Protein AF-A0A7W1UAT9-F1 (afdb_monomer)

Mean predicted aligned error: 9.33 Å

Sequence (252 aa):
MSIFAMCSTHIIRILLISLLTTFSGGGWVIPDVFGQEIEEADPPEIANGERLFLETRFAQLFKIFLDDGGDVNDPLPQGDPALDKVTNWQLPPDQFADGPFAGQSMNCRSCHFVDELLDIPKYGMNTYSDFARRSPIPAREDGKHTSVRNAPPLVNSALPRQMFFLHTDAEFPTMVDLVTGTLTGRNYGWLPNEQTSAISHIAKIIREDSGAGDLAQEFGGLSYRVLFTGTDPSIPQEFLIPENFRVEVSQA

Foldseek 3Di:
DDDDDDDDDPPDDDDDDDDDDDDDDDDDCPPPPPPPPPPPQDAQCVVVVVLQQPDQCLFVVVVVVVVVPDALQDQQPAEFPLQQFADAQVDDPVPTDGGPQGRTHDGQCSAFPAASCCPPPPDHGDLGWGRHQFRAAGDEPVRDGTHPGTDDRPVCLQPDDPQRADDPVSPDRDPVRVVLCCSQHGRRHHDPPCSVVSVVSVLCSQLRFQLCDPSSVVQVSDRSQCQQQLPDPSHPSSNRDDPVRHDPSVVD

Solvent-accessible surface area (backbone atoms only — not comparable to full-atom values): 15159 Å² total; per-residue (Å²): 138,89,79,88,80,88,83,79,83,85,76,82,80,83,81,84,78,88,76,90,75,94,76,90,80,81,93,70,87,72,80,84,75,79,67,77,75,73,79,73,74,62,56,19,63,54,50,53,45,51,54,59,37,62,40,25,70,55,10,43,68,41,49,52,45,42,74,77,70,49,57,82,72,54,80,68,93,69,35,38,76,53,31,45,43,43,58,39,69,91,52,61,82,93,70,45,47,76,25,93,53,44,54,34,45,51,32,58,50,79,43,30,36,38,60,89,41,45,89,41,88,95,60,34,72,39,56,27,23,48,56,26,68,38,32,64,19,39,81,46,95,85,74,53,54,51,51,96,45,43,47,69,55,51,69,77,62,84,59,91,54,97,77,56,62,37,69,100,81,49,80,21,72,44,71,65,51,43,52,51,52,40,57,29,16,57,67,21,29,34,50,96,90,35,40,69,58,36,51,55,48,40,37,45,47,37,60,58,35,70,13,80,43,72,75,28,47,80,62,78,37,47,17,49,41,56,46,35,48,45,74,58,88,83,56,52,77,61,52,46,38,58,76,92,72,43,43,69,54,91,78,90

pLDDT: mean 86.78, std 21.19, range [25.56, 98.56]

Secondary structure (DSSP, 8-state):
---------------------------------------PPPPHHHHHHHHHHH--TTSHHHHHHHHTT--TTSPPSS--GGGSEE--TTS-GGGPEEPTTTTS---GGGTS-SSTTTTSTT----SS--SSSS-B----TT---B-SSPPPP-TTTT---SS--BSTT--BSSHHHHHHHHHTSGGGT--TT-HHHHHHHHHHHHHH--S-SHHHHHTTT--HHHHHH---TTS-TTT---GGG---TTT-

Structure (mmCIF, N/CA/C/O backbone):
data_AF-A0A7W1UAT9-F1
#
_entry.id   AF-A0A7W1UAT9-F1
#
loop_
_atom_site.group_PDB
_atom_site.id
_atom_site.type_symbol
_atom_site.label_atom_id
_atom_site.label_alt_id
_atom_site.label_comp_id
_atom_site.label_asym_id
_atom_site.label_entity_id
_atom_site.label_seq_id
_atom_site.pdbx_PDB_ins_code
_atom_site.Cartn_x
_atom_site.Cartn_y
_atom_site.Cartn_z
_atom_site.occupancy
_atom_site.B_iso_or_equiv
_atom_site.auth_seq_id
_atom_site.auth_comp_id
_atom_site.auth_asym_id
_atom_site.auth_atom_id
_atom_site.pdbx_PDB_model_num
ATOM 1 N N . MET A 1 1 ? 19.140 -21.841 21.977 1.00 32.53 1 MET A N 1
ATOM 2 C CA . MET A 1 1 ? 20.376 -21.078 21.705 1.00 32.53 1 MET A CA 1
ATOM 3 C C . MET A 1 1 ? 19.926 -19.734 21.179 1.00 32.53 1 MET A C 1
ATOM 5 O O . MET A 1 1 ? 19.496 -19.648 20.040 1.00 32.53 1 MET A O 1
ATOM 9 N N . SER A 1 2 ? 19.861 -18.759 22.079 1.00 26.28 2 SER A N 1
ATOM 10 C CA . SER A 1 2 ? 19.334 -17.419 21.829 1.00 26.28 2 SER A CA 1
ATOM 11 C C . SER A 1 2 ? 20.411 -16.539 21.214 1.00 26.28 2 SER A C 1
ATOM 13 O O . SER A 1 2 ? 21.503 -16.480 21.772 1.00 26.28 2 SER A O 1
ATOM 15 N N . ILE A 1 3 ? 20.084 -15.813 20.147 1.00 26.94 3 ILE A N 1
ATOM 16 C CA . ILE A 1 3 ? 20.755 -14.559 19.795 1.00 26.94 3 ILE A CA 1
ATOM 17 C C . ILE A 1 3 ? 19.660 -13.581 19.362 1.00 26.94 3 ILE A C 1
ATOM 19 O O . ILE A 1 3 ? 19.149 -13.646 18.250 1.00 26.94 3 ILE A O 1
ATOM 23 N N . PHE A 1 4 ? 19.280 -12.717 20.303 1.00 27.28 4 PHE A N 1
ATOM 24 C CA . PHE A 1 4 ? 18.686 -11.413 20.036 1.00 27.28 4 PHE A CA 1
ATOM 25 C C . PHE A 1 4 ? 19.759 -10.535 19.382 1.00 27.28 4 PHE A C 1
ATOM 27 O O . PHE A 1 4 ? 20.880 -10.474 19.889 1.00 27.28 4 PHE A O 1
ATOM 34 N N . ALA A 1 5 ? 19.412 -9.812 18.321 1.00 26.64 5 ALA A N 1
ATOM 35 C CA . ALA A 1 5 ? 20.196 -8.678 17.849 1.00 26.64 5 ALA A CA 1
ATOM 36 C C . ALA A 1 5 ? 19.239 -7.530 17.515 1.00 26.64 5 ALA A C 1
ATOM 38 O O . ALA A 1 5 ? 18.640 -7.483 16.447 1.00 26.64 5 ALA A O 1
ATOM 39 N N . MET A 1 6 ? 19.092 -6.631 18.488 1.00 27.53 6 MET A N 1
ATOM 40 C CA . MET A 1 6 ? 18.593 -5.274 18.291 1.00 27.53 6 MET A CA 1
ATOM 41 C C . MET A 1 6 ? 19.589 -4.508 17.408 1.00 27.53 6 MET A C 1
ATOM 43 O O . MET A 1 6 ? 20.790 -4.542 17.676 1.00 27.53 6 MET A O 1
ATOM 47 N N . CYS A 1 7 ? 19.099 -3.779 16.411 1.00 25.56 7 CYS A N 1
ATOM 48 C CA . CYS A 1 7 ? 19.852 -2.753 15.686 1.00 25.56 7 CYS A CA 1
ATOM 49 C C . CYS A 1 7 ? 19.004 -1.473 15.762 1.00 25.56 7 CYS A C 1
ATOM 51 O O . CYS A 1 7 ? 17.983 -1.369 15.102 1.00 25.56 7 CYS A O 1
ATOM 53 N N . SER A 1 8 ? 19.130 -0.698 16.839 1.00 28.09 8 SER A N 1
ATOM 54 C CA . SER A 1 8 ? 20.069 0.419 17.020 1.00 28.09 8 SER A CA 1
ATOM 55 C C . SER A 1 8 ? 19.723 1.641 16.164 1.00 28.09 8 SER A C 1
ATOM 57 O O . SER A 1 8 ? 20.260 1.855 15.084 1.00 28.09 8 SER A O 1
ATOM 59 N N . THR A 1 9 ? 18.880 2.478 16.761 1.00 29.47 9 THR A N 1
ATOM 60 C CA . THR A 1 9 ? 18.669 3.909 16.519 1.00 29.47 9 THR A CA 1
ATOM 61 C C . THR A 1 9 ? 19.934 4.663 16.086 1.00 29.47 9 THR A C 1
ATOM 63 O O . THR A 1 9 ? 20.917 4.730 16.833 1.00 29.47 9 THR A O 1
ATOM 66 N N . HIS A 1 10 ? 19.884 5.306 14.920 1.00 29.64 10 HIS A N 1
ATOM 67 C CA . HIS A 1 10 ? 20.888 6.269 14.475 1.00 29.64 10 HIS A CA 1
ATOM 68 C C . HIS A 1 10 ? 20.654 7.636 15.133 1.00 29.64 10 HIS A C 1
ATOM 70 O O . HIS A 1 10 ? 20.003 8.517 14.585 1.00 29.64 10 HIS A O 1
ATOM 76 N N . ILE A 1 11 ? 21.231 7.828 16.321 1.00 34.50 11 ILE A N 1
ATOM 77 C CA . ILE A 1 11 ? 21.440 9.161 16.897 1.00 34.50 11 ILE A CA 1
ATOM 78 C C . ILE A 1 11 ? 22.662 9.773 16.202 1.00 34.50 11 ILE A C 1
ATOM 80 O O . ILE A 1 11 ? 23.807 9.400 16.475 1.00 34.50 11 ILE A O 1
ATOM 84 N N . ILE A 1 12 ? 22.417 10.711 15.289 1.00 34.72 12 ILE A N 1
ATOM 85 C CA . ILE A 1 12 ? 23.453 11.513 14.634 1.00 34.72 12 ILE A CA 1
ATOM 86 C C . ILE A 1 12 ? 24.120 12.406 15.692 1.00 34.72 12 ILE A C 1
ATOM 88 O O . ILE A 1 12 ? 23.532 13.348 16.219 1.00 34.72 12 ILE A O 1
ATOM 92 N N . ARG A 1 13 ? 25.385 12.109 16.009 1.00 32.06 13 ARG A N 1
ATOM 93 C CA . ARG A 1 13 ? 26.274 12.995 16.772 1.00 32.06 13 ARG A CA 1
ATOM 94 C C . ARG A 1 13 ? 26.865 14.037 15.823 1.00 32.06 13 ARG A C 1
ATOM 96 O O . ARG A 1 13 ? 27.819 13.739 15.109 1.00 32.06 13 ARG A O 1
ATOM 103 N N . ILE A 1 14 ? 26.342 15.262 15.844 1.00 34.00 14 ILE A N 1
ATOM 104 C CA . ILE A 1 14 ? 27.011 16.410 15.218 1.00 34.00 14 ILE A CA 1
ATOM 105 C C . ILE A 1 14 ? 28.133 16.874 16.152 1.00 34.00 14 ILE A C 1
ATOM 107 O O . ILE A 1 14 ? 27.903 17.369 17.254 1.00 34.00 14 ILE A O 1
ATOM 111 N N . LEU A 1 15 ? 29.369 16.669 15.704 1.00 34.72 15 LEU A N 1
ATOM 112 C CA . LEU A 1 15 ? 30.587 17.158 16.339 1.00 34.72 15 LEU A CA 1
ATOM 113 C C . LEU A 1 15 ? 30.772 18.635 15.956 1.00 34.72 15 LEU A C 1
ATOM 115 O O . LEU A 1 15 ? 31.094 18.952 14.814 1.00 34.72 15 LEU A O 1
ATOM 119 N N . LEU A 1 16 ? 30.555 19.534 16.918 1.00 30.08 16 LEU A N 1
ATOM 120 C CA . LEU A 1 16 ? 30.897 20.953 16.815 1.00 30.08 16 LEU A CA 1
ATOM 121 C C . LEU A 1 16 ? 32.423 21.115 16.735 1.00 30.08 16 LEU A C 1
ATOM 123 O O . LEU A 1 16 ? 33.130 20.911 17.721 1.00 30.08 16 LEU A O 1
ATOM 127 N N . ILE A 1 17 ? 32.930 21.519 15.569 1.00 37.16 17 ILE A N 1
ATOM 128 C CA . ILE A 1 17 ? 34.276 22.083 15.423 1.00 37.16 17 ILE A CA 1
ATOM 129 C C . ILE A 1 17 ? 34.122 23.605 15.399 1.00 37.16 17 ILE A C 1
ATOM 131 O O . ILE A 1 17 ? 33.749 24.195 14.388 1.00 37.16 17 ILE A O 1
ATOM 135 N N . SER A 1 18 ? 34.401 24.239 16.537 1.00 34.41 18 SER A N 1
ATOM 136 C CA . SER A 1 18 ? 34.501 25.694 16.653 1.00 34.41 18 SER A CA 1
ATOM 137 C C . SER A 1 18 ? 35.773 26.178 15.956 1.00 34.41 18 SER A C 1
ATOM 139 O O . SER A 1 18 ? 36.869 26.064 16.507 1.00 34.41 18 SER A O 1
ATOM 141 N N . LEU A 1 19 ? 35.641 26.730 14.749 1.00 40.44 19 LEU A N 1
ATOM 142 C CA . LEU A 1 19 ? 36.724 27.447 14.082 1.00 40.44 19 LEU A CA 1
ATOM 143 C C . LEU A 1 19 ? 36.625 28.938 14.436 1.00 40.44 19 LEU A C 1
ATOM 145 O O . LEU A 1 19 ? 35.728 29.642 13.979 1.00 40.44 19 LEU A O 1
ATOM 149 N N . LEU A 1 20 ? 37.548 29.418 15.276 1.00 37.75 20 LEU A N 1
ATOM 150 C CA . LEU A 1 20 ? 37.735 30.845 15.536 1.00 37.75 20 LEU A CA 1
ATOM 151 C C . LEU A 1 20 ? 38.218 31.544 14.257 1.00 37.75 20 LEU A C 1
ATOM 153 O O . LEU A 1 20 ? 39.374 31.396 13.863 1.00 37.75 20 LEU A O 1
ATOM 157 N N . THR A 1 21 ? 37.366 32.372 13.660 1.00 44.50 21 THR A N 1
ATOM 158 C CA . THR A 1 21 ? 37.778 33.398 12.696 1.00 44.50 21 THR A CA 1
ATOM 159 C C . THR A 1 21 ? 37.592 34.776 13.314 1.00 44.50 21 THR A C 1
ATOM 161 O O . THR A 1 21 ? 36.481 35.291 13.420 1.00 44.50 21 THR A O 1
ATOM 164 N N . THR A 1 22 ? 38.699 35.393 13.719 1.00 41.59 22 THR A N 1
ATOM 165 C CA . THR A 1 22 ? 38.769 36.821 14.032 1.00 41.59 22 THR A CA 1
ATOM 166 C C . THR A 1 22 ? 38.736 37.618 12.729 1.00 41.59 22 THR A C 1
ATOM 168 O O . THR A 1 22 ? 39.760 37.743 12.060 1.00 41.59 22 THR A O 1
ATOM 171 N N . PHE A 1 23 ? 37.575 38.170 12.376 1.00 41.66 23 PHE A N 1
ATOM 172 C CA . PHE A 1 23 ? 37.468 39.260 11.408 1.00 41.66 23 PHE A CA 1
ATOM 173 C C . PHE A 1 23 ? 36.896 40.495 12.102 1.00 41.66 23 PHE A C 1
ATOM 175 O O . PHE A 1 23 ? 35.745 40.549 12.521 1.00 41.66 23 PHE A O 1
ATOM 182 N N . SER A 1 24 ? 37.760 41.490 12.252 1.00 42.03 24 SER A N 1
ATOM 183 C CA . SER A 1 24 ? 37.437 42.852 12.640 1.00 42.03 24 SER A CA 1
ATOM 184 C C . SER A 1 24 ? 36.881 43.615 11.437 1.00 42.03 24 SER A C 1
ATOM 186 O O . SER A 1 24 ? 37.594 43.778 10.447 1.00 42.03 24 SER A O 1
ATOM 188 N N . GLY A 1 25 ? 35.663 44.146 11.553 1.00 41.25 25 GLY A N 1
ATOM 189 C CA . GLY A 1 25 ? 35.183 45.241 10.707 1.00 41.25 25 GLY A CA 1
ATOM 190 C C . GLY A 1 25 ? 33.739 45.094 10.230 1.00 41.25 25 GLY A C 1
ATOM 191 O O . GLY A 1 25 ? 33.438 44.208 9.445 1.00 41.25 25 GLY A O 1
ATOM 192 N N . GLY A 1 26 ? 32.881 46.033 10.642 1.00 38.97 26 GLY A N 1
ATOM 193 C CA . GLY A 1 26 ? 31.601 46.315 9.983 1.00 38.97 26 GLY A CA 1
ATOM 194 C C . GLY A 1 26 ? 30.396 45.589 10.575 1.00 38.97 26 GLY A C 1
ATOM 195 O O . GLY A 1 26 ? 29.989 44.544 10.086 1.00 38.97 26 GLY A O 1
ATOM 196 N N . GLY A 1 27 ? 29.796 46.179 11.611 1.00 46.53 27 GLY A N 1
ATOM 197 C CA . GLY A 1 27 ? 28.558 45.694 12.211 1.00 46.53 27 GLY A CA 1
ATOM 198 C C . GLY A 1 27 ? 27.393 45.689 11.224 1.00 46.53 27 GLY A C 1
ATOM 199 O O . GLY A 1 27 ? 26.894 46.743 10.842 1.00 46.53 27 GLY A O 1
ATOM 200 N N . TRP A 1 28 ? 26.943 44.489 10.878 1.00 40.78 28 TRP A N 1
ATOM 201 C CA . TRP A 1 28 ? 25.569 44.185 10.503 1.00 40.78 28 TRP A CA 1
ATOM 202 C C . TRP A 1 28 ? 25.129 43.074 11.446 1.00 40.78 28 TRP A C 1
ATOM 204 O O . TRP A 1 28 ? 25.585 41.938 11.341 1.00 40.78 28 TRP A O 1
ATOM 214 N N . VAL A 1 29 ? 24.309 43.429 12.433 1.00 44.06 29 VAL A N 1
ATOM 215 C CA . VAL A 1 29 ? 23.664 42.450 13.306 1.00 44.06 29 VAL A CA 1
ATOM 216 C C . VAL A 1 29 ? 22.591 41.787 12.451 1.00 44.06 29 VAL A C 1
ATOM 218 O O . VAL A 1 29 ? 21.498 42.326 12.302 1.00 44.06 29 VAL A O 1
ATOM 221 N N . ILE A 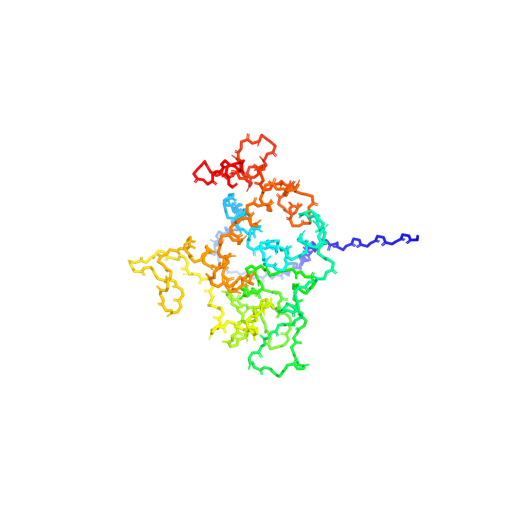1 30 ? 22.925 40.666 11.814 1.00 51.94 30 ILE A N 1
ATOM 222 C CA . ILE A 1 30 ? 21.904 39.745 11.326 1.00 51.94 30 ILE A CA 1
ATOM 223 C C . ILE A 1 30 ? 21.349 39.098 12.597 1.00 51.94 30 ILE A C 1
ATOM 225 O O . ILE A 1 30 ? 22.129 38.485 13.328 1.00 51.94 30 ILE A O 1
ATOM 229 N N . PRO A 1 31 ? 20.067 39.289 12.946 1.00 47.88 31 PRO A N 1
ATOM 230 C CA . PRO A 1 31 ? 19.495 38.523 14.035 1.00 47.88 31 PRO A CA 1
ATOM 231 C C . PRO A 1 31 ? 19.572 37.047 13.642 1.00 47.88 31 PRO A C 1
ATOM 233 O O . PRO A 1 31 ? 18.974 36.639 12.646 1.00 47.88 31 PRO A O 1
ATOM 236 N N . ASP A 1 32 ? 20.334 36.277 14.419 1.00 44.19 32 ASP A N 1
ATOM 237 C CA . ASP A 1 32 ? 20.271 34.819 14.456 1.00 44.19 32 ASP A CA 1
ATOM 238 C C . ASP A 1 32 ? 18.855 34.434 14.894 1.00 44.19 32 ASP A C 1
ATOM 240 O O . ASP A 1 32 ? 18.561 34.208 16.067 1.00 44.19 32 ASP A O 1
ATOM 244 N N . VAL A 1 33 ? 17.937 34.411 13.933 1.00 45.34 33 VAL A N 1
ATOM 245 C CA . VAL A 1 33 ? 16.667 33.712 14.060 1.00 45.34 33 VAL A CA 1
ATOM 246 C C . VAL A 1 33 ? 16.942 32.283 13.610 1.00 45.34 33 VAL A C 1
ATOM 248 O O . VAL A 1 33 ? 16.507 31.848 12.550 1.00 45.34 33 VAL A O 1
ATOM 251 N N . PHE A 1 34 ? 17.691 31.540 14.427 1.00 47.34 34 PHE A N 1
ATOM 252 C CA . PHE A 1 34 ? 17.539 30.091 14.466 1.00 47.34 34 PHE A CA 1
ATOM 253 C C . PHE A 1 34 ? 16.195 29.819 15.142 1.00 47.34 34 PHE A C 1
ATOM 255 O O . PHE A 1 34 ? 16.120 29.504 16.329 1.00 47.34 34 PHE A O 1
ATOM 262 N N . GLY A 1 35 ? 15.113 30.028 14.392 1.00 45.91 35 GLY A N 1
ATOM 263 C CA . GLY A 1 35 ? 13.853 29.391 14.719 1.00 45.91 35 GLY A CA 1
ATOM 264 C C . GLY A 1 35 ? 14.112 27.895 14.649 1.00 45.91 35 GLY A C 1
ATOM 265 O O . GLY A 1 35 ? 14.391 27.374 13.574 1.00 45.91 35 GLY A O 1
ATOM 266 N N . GLN A 1 36 ? 14.078 27.212 15.793 1.00 42.81 36 GLN A N 1
ATOM 267 C CA . GLN A 1 36 ? 13.699 25.809 15.774 1.00 42.81 36 GLN A CA 1
ATOM 268 C C . GLN A 1 36 ? 12.317 25.791 15.127 1.00 42.81 36 GLN A C 1
ATOM 270 O O . GLN A 1 36 ? 11.343 26.206 15.756 1.00 42.81 36 GLN A O 1
ATOM 275 N N . GLU A 1 37 ? 12.246 25.401 13.857 1.00 49.41 37 GLU A N 1
ATOM 276 C CA . GLU A 1 37 ? 11.006 24.878 13.311 1.00 49.41 37 GLU A CA 1
ATOM 277 C C . GLU A 1 37 ? 10.655 23.707 14.226 1.00 49.41 37 GLU A C 1
ATOM 279 O O . GLU A 1 37 ? 11.354 22.695 14.275 1.00 49.41 37 GLU A O 1
ATOM 284 N N . ILE A 1 38 ? 9.665 23.923 15.091 1.00 52.78 38 ILE A N 1
ATOM 285 C CA . ILE A 1 38 ? 9.009 22.822 15.773 1.00 52.78 38 ILE A CA 1
ATOM 286 C C . ILE A 1 38 ? 8.370 22.067 14.621 1.00 52.78 38 ILE A C 1
ATOM 288 O O . ILE A 1 38 ? 7.455 22.596 13.995 1.00 52.78 38 ILE A O 1
ATOM 292 N N . GLU A 1 39 ? 8.939 20.913 14.287 1.00 61.84 39 GLU A N 1
ATOM 293 C CA . GLU A 1 39 ? 8.344 19.973 13.351 1.00 61.84 39 GLU A CA 1
ATOM 294 C C . GLU A 1 39 ? 6.940 19.682 13.886 1.00 61.84 39 GLU A C 1
ATOM 296 O O . GLU A 1 39 ? 6.767 19.055 14.935 1.00 61.84 39 GLU A O 1
ATOM 301 N N . GLU A 1 40 ? 5.947 20.321 13.270 1.00 75.50 40 GLU A N 1
ATOM 302 C CA . GLU A 1 40 ? 4.554 20.151 13.639 1.00 75.50 40 GLU A CA 1
ATOM 303 C C . GLU A 1 40 ? 4.209 18.708 13.302 1.00 75.50 40 GLU A C 1
ATOM 305 O O . GLU A 1 40 ? 4.401 18.277 12.167 1.00 75.50 40 GLU A O 1
ATOM 310 N N . ALA A 1 41 ? 3.782 17.947 14.310 1.00 84.25 41 ALA A N 1
ATOM 311 C CA . ALA A 1 41 ? 3.388 16.566 14.097 1.00 84.25 41 ALA A CA 1
ATOM 312 C C . ALA A 1 41 ? 2.288 16.516 13.034 1.00 84.25 41 ALA A C 1
ATOM 314 O O . ALA A 1 41 ? 1.362 17.335 13.057 1.00 84.25 41 ALA A O 1
ATOM 315 N N . ASP A 1 42 ? 2.390 15.548 12.127 1.00 91.38 42 ASP A N 1
ATOM 316 C CA . ASP A 1 42 ? 1.385 15.364 11.094 1.00 91.38 42 ASP A CA 1
ATOM 317 C C . ASP A 1 42 ? -0.015 15.202 11.716 1.00 91.38 42 ASP A C 1
ATOM 319 O O . ASP A 1 42 ? -0.170 14.559 12.763 1.00 91.38 42 ASP A O 1
ATOM 323 N N . PRO A 1 43 ? -1.065 15.754 11.080 1.00 95.44 43 PRO A N 1
ATOM 324 C CA . PRO A 1 43 ? -2.440 15.485 11.463 1.00 95.44 43 PRO A CA 1
ATOM 325 C C . PRO A 1 43 ? -2.719 13.976 11.549 1.00 95.44 43 PRO A C 1
ATOM 327 O O . PRO A 1 43 ? -2.207 13.214 10.720 1.00 95.44 43 PRO A O 1
ATOM 330 N N . PRO A 1 44 ? -3.580 13.517 12.475 1.00 95.75 44 PRO A N 1
ATOM 331 C CA . PRO A 1 44 ? -3.817 12.090 12.674 1.00 95.75 44 PRO A CA 1
ATOM 332 C C . PRO A 1 44 ? -4.261 11.331 11.423 1.00 95.75 44 PRO A C 1
ATOM 334 O O . PRO A 1 44 ? -3.895 10.175 11.229 1.00 95.75 44 PRO A O 1
ATOM 337 N N . GLU A 1 45 ? -5.047 11.945 10.542 1.00 94.50 45 GLU A N 1
ATOM 338 C CA . GLU A 1 45 ? -5.446 11.339 9.270 1.00 94.50 45 GLU A CA 1
ATOM 339 C C . GLU A 1 45 ? -4.274 11.125 8.298 1.00 94.50 45 GLU A C 1
ATOM 341 O O . GLU A 1 45 ? -4.328 10.196 7.493 1.00 94.50 45 GLU A O 1
ATOM 346 N N . ILE A 1 46 ? -3.213 11.935 8.385 1.00 95.00 46 ILE A N 1
ATOM 347 C CA . ILE A 1 46 ? -1.999 11.785 7.575 1.00 95.00 46 ILE A CA 1
ATOM 348 C C . ILE A 1 46 ? -1.148 10.646 8.136 1.00 95.00 46 ILE A C 1
ATOM 350 O O . ILE A 1 46 ? -0.844 9.714 7.393 1.00 95.00 46 ILE A O 1
ATOM 354 N N . ALA A 1 47 ? -0.873 10.650 9.444 1.00 95.31 47 ALA A N 1
ATOM 355 C CA . ALA A 1 47 ? -0.121 9.578 10.100 1.00 95.31 47 ALA A CA 1
ATOM 356 C C . ALA A 1 47 ? -0.795 8.207 9.898 1.00 95.31 47 ALA A C 1
ATOM 358 O O . ALA A 1 47 ? -0.181 7.231 9.473 1.00 95.31 47 ALA A O 1
ATOM 359 N N . ASN A 1 48 ? -2.110 8.125 10.102 1.00 96.50 48 ASN A N 1
ATOM 360 C CA . ASN A 1 48 ? -2.849 6.882 9.868 1.00 96.50 48 ASN A CA 1
ATOM 361 C C . ASN A 1 48 ? -2.959 6.519 8.379 1.00 96.50 48 ASN A C 1
ATOM 363 O O . ASN A 1 48 ? -3.024 5.337 8.031 1.00 96.50 48 ASN A O 1
ATOM 367 N N . GLY A 1 49 ? -2.969 7.519 7.495 1.00 96.38 49 GLY A N 1
ATOM 368 C CA . GLY A 1 49 ? -2.885 7.326 6.052 1.00 96.38 49 GLY A CA 1
ATOM 369 C C . GLY A 1 49 ? -1.569 6.671 5.633 1.00 96.38 49 GLY A C 1
ATOM 370 O O . GLY A 1 49 ? -1.585 5.778 4.787 1.00 96.38 49 GLY A O 1
ATOM 371 N N . GLU A 1 50 ? -0.453 7.039 6.263 1.00 96.69 50 GLU A N 1
ATOM 372 C CA . GLU A 1 50 ? 0.851 6.410 6.035 1.00 96.69 50 GLU A CA 1
ATOM 373 C C . GLU A 1 50 ? 0.847 4.932 6.434 1.00 96.69 50 GLU A C 1
ATOM 375 O O . GLU A 1 50 ? 1.259 4.080 5.643 1.00 96.69 50 GLU A O 1
ATOM 380 N N . ARG A 1 51 ? 0.264 4.589 7.590 1.00 97.62 51 ARG A N 1
ATOM 381 C CA . ARG A 1 51 ? 0.078 3.182 7.973 1.00 97.62 51 ARG A CA 1
ATOM 382 C C . ARG A 1 51 ? -0.678 2.398 6.899 1.00 97.62 51 ARG A C 1
ATOM 384 O O . ARG A 1 51 ? -0.292 1.285 6.558 1.00 97.62 51 ARG A O 1
ATOM 391 N N . LEU A 1 52 ? -1.758 2.957 6.349 1.00 97.81 52 LEU A N 1
ATOM 392 C CA . LEU A 1 52 ? -2.516 2.313 5.267 1.00 97.81 52 LEU A CA 1
ATOM 393 C C . LEU A 1 52 ? -1.721 2.228 3.960 1.00 97.81 52 LEU A C 1
ATOM 395 O O . LEU A 1 52 ? -1.881 1.270 3.208 1.00 97.81 52 LEU A O 1
ATOM 399 N N . PHE A 1 53 ? -0.855 3.203 3.693 1.00 97.88 53 PHE A N 1
ATOM 400 C CA . PHE A 1 53 ? 0.026 3.220 2.527 1.00 97.88 53 PHE A CA 1
ATOM 401 C C . PHE A 1 53 ? 1.056 2.079 2.558 1.00 97.88 53 PHE A C 1
ATOM 403 O O . PHE A 1 53 ? 1.462 1.569 1.508 1.00 97.88 53 PHE A O 1
ATOM 410 N N . LEU A 1 54 ? 1.451 1.661 3.762 1.00 98.00 54 LEU A N 1
ATOM 411 C CA . LEU A 1 54 ? 2.401 0.579 4.014 1.00 98.00 54 LEU A CA 1
ATOM 412 C C . LEU A 1 54 ? 1.730 -0.784 4.253 1.00 98.00 54 LEU A C 1
ATOM 414 O O . LEU A 1 54 ? 2.421 -1.803 4.249 1.00 98.00 54 LEU A O 1
ATOM 418 N N . GLU A 1 55 ? 0.405 -0.833 4.416 1.00 98.19 55 GLU A N 1
ATOM 419 C CA . GLU A 1 55 ? -0.332 -2.059 4.733 1.00 98.19 55 GLU A CA 1
ATOM 420 C C . GLU A 1 55 ? -0.277 -3.076 3.584 1.00 98.19 55 GLU A C 1
ATOM 422 O O . GLU A 1 55 ? -0.742 -2.835 2.467 1.00 98.19 55 GLU A O 1
ATOM 427 N N . THR A 1 56 ? 0.279 -4.246 3.885 1.00 97.94 56 THR A N 1
ATOM 428 C CA . THR A 1 56 ? 0.519 -5.328 2.923 1.00 97.94 56 THR A CA 1
ATOM 429 C C . THR A 1 56 ? -0.631 -6.331 2.899 1.00 97.94 56 THR A C 1
ATOM 431 O O . THR A 1 56 ? -0.887 -6.986 1.890 1.00 97.94 56 THR A O 1
ATOM 434 N N . ARG A 1 57 ? -1.398 -6.432 3.988 1.00 98.50 57 ARG A N 1
ATOM 435 C CA . ARG A 1 57 ? -2.445 -7.444 4.157 1.00 98.50 57 ARG A CA 1
ATOM 436 C C . ARG A 1 57 ? -3.662 -7.219 3.269 1.00 98.50 57 ARG A C 1
ATOM 438 O O . ARG A 1 57 ? -4.483 -8.119 3.136 1.00 98.50 57 ARG A O 1
ATOM 445 N N . PHE A 1 58 ? -3.806 -6.051 2.645 1.00 98.50 58 PHE A N 1
ATOM 446 C CA . PHE A 1 58 ? -4.938 -5.747 1.761 1.00 98.50 58 PHE A CA 1
ATOM 447 C C . PHE A 1 58 ? -4.827 -6.370 0.362 1.00 98.50 58 PHE A C 1
ATOM 449 O O . PHE A 1 58 ? -5.834 -6.458 -0.343 1.00 98.50 58 PHE A O 1
ATOM 456 N N . ALA A 1 59 ? -3.642 -6.820 -0.054 1.00 98.31 59 ALA A N 1
ATOM 457 C CA . ALA A 1 59 ? -3.448 -7.431 -1.364 1.00 98.31 59 ALA A CA 1
ATOM 458 C C . ALA A 1 59 ? -3.969 -8.875 -1.446 1.00 98.31 59 ALA A C 1
ATOM 460 O O . ALA A 1 59 ? -4.081 -9.594 -0.450 1.00 98.31 59 ALA A O 1
ATOM 461 N N . GLN A 1 60 ? -4.272 -9.310 -2.672 1.00 97.62 60 GLN A N 1
ATOM 462 C CA . GLN A 1 60 ? -4.858 -10.619 -2.967 1.00 97.62 60 GLN A CA 1
ATOM 463 C C . GLN A 1 60 ? -3.986 -11.777 -2.466 1.00 97.62 60 GLN A C 1
ATOM 465 O O . GLN A 1 60 ? -4.519 -12.773 -1.987 1.00 97.62 60 GLN A O 1
ATOM 470 N N . LEU A 1 61 ? -2.656 -11.657 -2.515 1.00 97.69 61 LEU A N 1
ATOM 471 C CA . LEU A 1 61 ? -1.779 -12.712 -2.003 1.00 97.69 61 LEU A CA 1
ATOM 472 C C . LEU A 1 61 ? -2.027 -12.987 -0.512 1.00 97.69 61 LEU A C 1
ATOM 474 O O . LEU A 1 61 ? -2.076 -14.145 -0.106 1.00 97.69 61 LEU A O 1
ATOM 478 N N . PHE A 1 62 ? -2.241 -11.946 0.298 1.00 98.38 62 PHE A N 1
ATOM 479 C CA . PHE A 1 62 ? -2.570 -12.141 1.708 1.00 98.38 62 PHE A CA 1
ATOM 480 C C . PHE A 1 62 ? -3.949 -12.794 1.874 1.00 98.38 62 PHE A C 1
ATOM 482 O O . PHE A 1 62 ? -4.128 -13.631 2.753 1.00 98.38 62 PHE A O 1
ATOM 489 N N . LYS A 1 63 ? -4.916 -12.500 0.990 1.00 98.06 63 LYS A N 1
ATOM 490 C CA . LYS A 1 63 ? -6.182 -13.250 0.955 1.00 98.06 63 LYS A CA 1
ATOM 491 C C . LYS A 1 63 ? -5.952 -14.743 0.711 1.00 98.06 63 LYS A C 1
ATOM 493 O O . LYS A 1 63 ? -6.562 -15.547 1.405 1.00 98.06 63 LYS A O 1
ATOM 498 N N . ILE A 1 64 ? -5.099 -15.106 -0.248 1.00 97.12 64 ILE A N 1
ATOM 499 C CA . ILE A 1 64 ? -4.788 -16.514 -0.550 1.00 97.12 64 ILE A CA 1
ATOM 500 C C . ILE A 1 64 ? -4.216 -17.203 0.694 1.00 97.12 64 ILE A C 1
ATOM 502 O O . ILE A 1 64 ? -4.684 -18.271 1.070 1.00 97.12 64 ILE A O 1
ATOM 506 N N . PHE A 1 65 ? -3.292 -16.548 1.399 1.00 98.00 65 PHE A N 1
ATOM 507 C CA . PHE A 1 65 ? -2.765 -17.049 2.670 1.00 98.00 65 PHE A CA 1
ATOM 508 C C . PHE A 1 65 ? -3.858 -17.310 3.723 1.00 98.00 65 PHE A C 1
ATOM 510 O O . PHE A 1 65 ? -3.846 -18.352 4.378 1.00 98.00 65 PHE A O 1
ATOM 517 N N . LEU A 1 66 ? -4.828 -16.400 3.867 1.00 98.44 66 LEU A N 1
ATOM 518 C CA . LEU A 1 66 ? -5.957 -16.606 4.782 1.00 98.44 66 LEU A CA 1
ATOM 519 C C . LEU A 1 66 ? -6.875 -17.750 4.335 1.00 98.44 66 LEU A C 1
ATOM 521 O O . LEU A 1 66 ? -7.372 -18.499 5.176 1.00 98.44 66 LEU A O 1
ATOM 525 N N . ASP A 1 67 ? -7.121 -17.887 3.031 1.00 97.50 67 ASP A N 1
ATOM 526 C CA . ASP A 1 67 ? -7.937 -18.974 2.481 1.00 97.50 67 ASP A CA 1
ATOM 527 C C . ASP A 1 67 ? -7.275 -20.349 2.695 1.00 97.50 67 ASP A C 1
ATOM 529 O O . ASP A 1 67 ? -7.975 -21.341 2.908 1.00 97.50 67 ASP A O 1
ATOM 533 N N . ASP A 1 68 ? -5.940 -20.392 2.722 1.00 97.69 68 ASP A N 1
ATOM 534 C CA . ASP A 1 68 ? -5.129 -21.583 3.009 1.00 97.69 68 ASP A CA 1
ATOM 535 C C . ASP A 1 68 ? -5.005 -21.897 4.517 1.00 97.69 68 ASP A C 1
ATOM 537 O O . ASP A 1 68 ? -4.312 -22.837 4.915 1.00 97.69 68 ASP A O 1
ATOM 541 N N . GLY A 1 69 ? -5.717 -21.149 5.368 1.00 97.94 69 GLY A N 1
ATOM 542 C CA . GLY A 1 69 ? -5.825 -21.397 6.807 1.00 97.94 69 GLY A CA 1
ATOM 543 C C . GLY A 1 69 ? -4.926 -20.530 7.690 1.00 97.94 69 GLY A C 1
ATOM 544 O O . GLY A 1 69 ? -4.801 -20.834 8.876 1.00 97.94 69 GLY A O 1
ATOM 545 N N . GLY A 1 70 ? -4.307 -19.482 7.140 1.00 97.88 70 GLY A N 1
ATOM 546 C CA . GLY A 1 70 ? -3.588 -18.469 7.916 1.00 97.88 70 GLY A CA 1
ATOM 547 C C . GLY A 1 70 ? -4.502 -17.558 8.750 1.00 97.88 70 GLY A C 1
ATOM 548 O O . GLY A 1 70 ? -5.717 -17.503 8.535 1.00 97.88 70 GLY A O 1
ATOM 549 N N . ASP A 1 71 ? -3.904 -16.807 9.680 1.00 98.06 71 ASP A N 1
ATOM 550 C CA . ASP A 1 71 ? -4.580 -15.784 10.492 1.00 98.06 71 ASP A CA 1
ATOM 551 C C . ASP A 1 71 ? -4.226 -14.352 10.045 1.00 98.06 71 ASP A C 1
ATOM 553 O O . ASP A 1 71 ? -3.144 -14.089 9.527 1.00 98.06 71 ASP A O 1
ATOM 557 N N . VAL A 1 72 ? -5.126 -13.390 10.282 1.00 98.12 72 VAL A N 1
ATOM 558 C CA . VAL A 1 72 ? -4.928 -11.959 9.959 1.00 98.12 72 VAL A CA 1
ATOM 559 C C . VAL A 1 72 ? -3.709 -11.346 10.656 1.00 98.12 72 VAL A C 1
ATOM 561 O O . VAL A 1 72 ? -3.151 -10.350 10.182 1.00 98.12 72 VAL A O 1
ATOM 564 N N . ASN A 1 73 ? -3.310 -11.923 11.785 1.00 98.06 73 ASN A N 1
ATOM 565 C CA . ASN A 1 73 ? -2.226 -11.439 12.627 1.00 98.06 73 ASN A CA 1
ATOM 566 C C . ASN A 1 73 ? -0.944 -12.269 12.490 1.00 98.06 73 ASN A C 1
ATOM 568 O O . ASN A 1 73 ? 0.062 -11.922 13.110 1.00 98.06 73 ASN A O 1
ATOM 572 N N . ASP A 1 74 ? -0.968 -13.335 11.689 1.00 96.38 74 ASP A N 1
ATOM 573 C CA . ASP A 1 74 ? 0.216 -14.138 11.417 1.00 96.38 74 ASP A CA 1
ATOM 574 C C . ASP A 1 74 ? 1.096 -13.464 10.352 1.00 96.38 74 ASP A C 1
ATOM 576 O O . ASP A 1 74 ? 0.587 -12.862 9.397 1.00 96.38 74 ASP A O 1
ATOM 580 N N . PRO A 1 75 ? 2.432 -13.574 10.466 1.00 93.81 75 PRO A N 1
ATOM 581 C CA . PRO A 1 75 ? 3.323 -13.139 9.405 1.00 93.81 75 PRO A CA 1
ATOM 582 C C . PRO A 1 75 ? 3.131 -14.013 8.163 1.00 93.81 75 PRO A C 1
ATOM 584 O O . PRO A 1 75 ? 2.958 -15.232 8.251 1.00 93.81 75 PRO A O 1
ATOM 587 N N . LEU A 1 76 ? 3.230 -13.393 6.989 1.00 95.19 76 LEU A N 1
ATOM 588 C CA . LEU A 1 76 ? 3.139 -14.108 5.725 1.00 95.19 76 LEU A CA 1
ATOM 589 C C . LEU A 1 76 ? 4.357 -15.047 5.571 1.00 95.19 76 LEU A C 1
ATOM 591 O O . LEU A 1 76 ? 5.494 -14.576 5.631 1.00 95.19 76 LEU A O 1
ATOM 595 N N . PRO A 1 77 ? 4.169 -16.364 5.359 1.00 95.25 77 PRO A N 1
ATOM 596 C CA . PRO A 1 77 ? 5.285 -17.309 5.279 1.00 95.25 77 PRO A CA 1
ATOM 597 C C . PRO A 1 77 ? 6.109 -17.155 3.994 1.00 95.25 77 PRO A C 1
ATOM 599 O O . PRO A 1 77 ? 7.288 -17.506 3.971 1.00 95.25 77 PRO A O 1
ATOM 602 N N . GLN A 1 78 ? 5.494 -16.646 2.923 1.00 95.50 78 GLN A N 1
ATOM 603 C CA . GLN A 1 78 ? 6.143 -16.366 1.648 1.00 95.50 78 GLN A CA 1
ATOM 604 C C . GLN A 1 78 ? 5.559 -15.089 1.034 1.00 95.50 78 GLN A C 1
ATOM 606 O O . GLN A 1 78 ? 4.351 -14.997 0.835 1.00 95.50 78 GLN A O 1
ATOM 611 N N . GLY A 1 79 ? 6.433 -14.136 0.708 1.00 97.00 79 GLY A N 1
ATOM 612 C CA . GLY A 1 79 ? 6.066 -12.882 0.052 1.00 97.00 79 GLY A CA 1
ATOM 613 C C . GLY A 1 79 ? 5.629 -13.020 -1.401 1.00 97.00 79 GLY A C 1
ATOM 614 O O . GLY A 1 79 ? 5.734 -14.083 -2.014 1.00 97.00 79 GLY A O 1
ATOM 615 N N . ASP A 1 80 ? 5.175 -11.902 -1.957 1.00 97.75 80 ASP A N 1
ATOM 616 C CA . ASP A 1 80 ? 4.845 -11.758 -3.366 1.00 97.75 80 ASP A CA 1
ATOM 617 C C . ASP A 1 80 ? 6.128 -11.733 -4.207 1.00 97.75 80 ASP A C 1
ATOM 619 O O . ASP A 1 80 ? 6.924 -10.799 -4.067 1.00 97.75 80 ASP A O 1
ATOM 623 N N . PRO A 1 81 ? 6.331 -12.696 -5.126 1.00 96.94 81 PRO A N 1
ATOM 624 C CA . PRO A 1 81 ? 7.514 -12.717 -5.983 1.00 96.94 81 PRO A CA 1
ATOM 625 C C . PRO A 1 81 ? 7.663 -11.470 -6.866 1.00 96.94 81 PRO A C 1
ATOM 627 O O . PRO A 1 81 ? 8.760 -11.169 -7.336 1.00 96.94 81 PRO A O 1
ATOM 630 N N . ALA A 1 82 ? 6.579 -10.718 -7.107 1.00 97.50 82 ALA A N 1
ATOM 631 C CA . ALA A 1 82 ? 6.647 -9.441 -7.816 1.00 97.50 82 ALA A CA 1
ATOM 632 C C . ALA A 1 82 ? 7.489 -8.388 -7.071 1.00 97.50 82 ALA A C 1
ATOM 634 O O . ALA A 1 82 ? 7.942 -7.428 -7.695 1.00 97.50 82 ALA A O 1
ATOM 635 N N . LEU A 1 83 ? 7.706 -8.575 -5.765 1.00 98.12 83 LEU A N 1
ATOM 636 C CA . LEU A 1 83 ? 8.462 -7.676 -4.896 1.00 98.12 83 LEU A CA 1
ATOM 637 C C . LEU A 1 83 ? 9.907 -8.122 -4.666 1.00 98.12 83 LEU A C 1
ATOM 639 O O . LEU A 1 83 ? 10.657 -7.387 -4.034 1.00 98.12 83 LEU A O 1
ATOM 643 N N . ASP A 1 84 ? 10.329 -9.278 -5.184 1.00 98.06 84 ASP A N 1
ATOM 644 C CA . ASP A 1 84 ? 11.687 -9.795 -4.956 1.00 98.06 84 ASP A CA 1
ATOM 645 C C . ASP A 1 84 ? 12.765 -8.887 -5.566 1.00 98.06 84 ASP A C 1
ATOM 647 O O . ASP A 1 84 ? 13.890 -8.809 -5.067 1.00 98.06 84 ASP A O 1
ATOM 651 N N . LYS A 1 85 ? 12.433 -8.203 -6.668 1.00 98.00 85 LYS A N 1
ATOM 652 C CA . LYS A 1 85 ? 13.357 -7.372 -7.443 1.00 98.00 85 LYS A CA 1
ATOM 653 C C . LYS A 1 85 ? 12.720 -6.062 -7.873 1.00 98.00 85 LYS A C 1
ATOM 655 O O . LYS A 1 85 ? 11.591 -6.034 -8.359 1.00 98.00 85 LYS A O 1
ATOM 660 N N . VAL A 1 86 ? 13.498 -4.983 -7.830 1.00 97.75 86 VAL A N 1
ATOM 661 C CA . VAL A 1 86 ? 13.064 -3.690 -8.370 1.00 97.75 86 VAL A CA 1
ATOM 662 C C . VAL A 1 86 ? 13.356 -3.632 -9.861 1.00 97.75 86 VAL A C 1
ATOM 664 O O . VAL A 1 86 ? 14.503 -3.517 -10.293 1.00 97.75 86 VAL A O 1
ATOM 667 N N . THR A 1 87 ? 12.299 -3.677 -10.669 1.00 97.38 87 THR A N 1
ATOM 668 C CA . THR A 1 87 ? 12.428 -3.516 -12.120 1.00 97.38 87 THR A CA 1
ATOM 669 C C . THR A 1 87 ? 12.887 -2.099 -12.456 1.00 97.38 87 THR A C 1
ATOM 671 O O . THR A 1 87 ? 12.221 -1.128 -12.104 1.00 97.38 87 THR A O 1
ATOM 674 N N . ASN A 1 88 ? 13.985 -1.980 -13.203 1.00 97.31 88 ASN A N 1
ATOM 675 C CA . ASN A 1 88 ? 14.514 -0.703 -13.676 1.00 97.31 88 ASN A CA 1
ATOM 676 C C . ASN A 1 88 ? 14.635 -0.712 -15.201 1.00 97.31 88 ASN A C 1
ATOM 678 O O . ASN A 1 88 ? 15.349 -1.530 -15.776 1.00 97.31 88 ASN A O 1
ATOM 682 N N . TRP A 1 89 ? 13.952 0.207 -15.883 1.00 96.12 89 TRP A N 1
ATOM 683 C CA . TRP A 1 89 ? 13.905 0.218 -17.347 1.00 96.12 89 TRP A CA 1
ATOM 684 C C . TRP A 1 89 ? 15.254 0.481 -18.026 1.00 96.12 89 TRP A C 1
ATOM 686 O O . TRP A 1 89 ? 15.382 0.230 -19.227 1.00 96.12 89 TRP A O 1
ATOM 696 N N . GLN A 1 90 ? 16.226 1.015 -17.286 1.00 96.25 90 GLN A N 1
ATOM 697 C CA . GLN A 1 90 ? 17.569 1.318 -17.775 1.00 96.25 90 GLN A CA 1
ATOM 698 C C . GLN A 1 90 ? 18.535 0.137 -17.635 1.00 96.25 90 GLN A C 1
ATOM 700 O O . GLN A 1 90 ? 19.647 0.211 -18.157 1.00 96.25 90 GLN A O 1
ATOM 705 N N . LEU A 1 91 ? 18.136 -0.927 -16.935 1.00 97.12 91 LEU A N 1
ATOM 706 C CA . LEU A 1 91 ? 18.994 -2.056 -16.588 1.00 97.12 91 LEU A CA 1
ATOM 707 C C . LEU A 1 91 ? 18.463 -3.366 -17.188 1.00 97.12 91 LEU A C 1
ATOM 709 O O . LEU A 1 91 ? 17.257 -3.509 -17.408 1.00 97.12 91 LEU A O 1
ATOM 713 N N . PRO A 1 92 ? 19.339 -4.342 -17.462 1.00 96.81 92 PRO A N 1
ATOM 714 C CA . PRO A 1 92 ? 18.910 -5.706 -17.737 1.00 96.81 92 PRO A CA 1
ATOM 715 C C . PRO A 1 92 ? 18.466 -6.423 -16.437 1.00 96.81 92 PRO A C 1
ATOM 717 O O . PRO A 1 92 ? 18.902 -6.033 -15.350 1.00 96.81 92 PRO A O 1
ATOM 720 N N . PRO A 1 93 ? 17.615 -7.470 -16.515 1.00 95.75 93 PRO A N 1
ATOM 721 C CA . PRO A 1 93 ? 17.039 -8.119 -15.329 1.00 95.75 93 PRO A CA 1
ATOM 722 C C . PRO A 1 93 ? 18.045 -8.710 -14.333 1.00 95.75 93 PRO A C 1
ATOM 724 O O . PRO A 1 93 ? 17.783 -8.734 -13.136 1.00 95.75 93 PRO A O 1
ATOM 727 N N . ASP A 1 94 ? 19.206 -9.166 -14.804 1.00 96.25 94 ASP A N 1
ATOM 728 C CA . ASP A 1 94 ? 20.294 -9.692 -13.970 1.00 96.25 94 ASP A CA 1
ATOM 729 C C . ASP A 1 94 ? 20.990 -8.610 -13.123 1.00 96.25 94 ASP A C 1
ATOM 731 O O . ASP A 1 94 ? 21.765 -8.935 -12.227 1.00 96.25 94 ASP A O 1
ATOM 735 N N . GLN A 1 95 ? 20.691 -7.333 -13.378 1.00 96.94 95 GLN A N 1
ATOM 736 C CA . GLN A 1 95 ? 21.197 -6.175 -12.636 1.00 96.94 95 GLN A CA 1
ATOM 737 C C . GLN A 1 95 ? 20.113 -5.484 -11.796 1.00 96.94 95 GLN A C 1
ATOM 739 O O . GLN A 1 95 ? 20.346 -4.400 -11.254 1.00 96.94 95 GLN A O 1
ATOM 744 N N . PHE A 1 96 ? 18.917 -6.067 -11.690 1.00 97.94 96 PHE A N 1
ATOM 745 C CA . PHE A 1 96 ? 17.884 -5.531 -10.809 1.00 97.94 96 PHE A CA 1
ATOM 746 C C . PHE A 1 96 ? 18.297 -5.658 -9.340 1.00 97.94 96 PHE A C 1
ATOM 748 O O . PHE A 1 96 ? 18.804 -6.698 -8.906 1.00 97.94 96 PHE A O 1
ATOM 755 N N . ALA A 1 97 ? 18.067 -4.584 -8.584 1.00 97.50 97 ALA A N 1
ATOM 756 C CA . ALA A 1 97 ? 18.293 -4.557 -7.149 1.00 97.50 97 ALA A CA 1
ATOM 757 C C . ALA A 1 97 ? 17.309 -5.495 -6.444 1.00 97.50 97 ALA A C 1
ATOM 759 O O . ALA A 1 97 ? 16.208 -5.740 -6.951 1.00 97.50 97 ALA A O 1
ATOM 760 N N . ASP A 1 98 ? 17.707 -6.003 -5.280 1.00 97.62 98 ASP A N 1
ATOM 761 C CA . ASP A 1 98 ? 16.777 -6.670 -4.370 1.00 97.62 98 ASP A CA 1
ATOM 762 C C . ASP A 1 98 ? 15.667 -5.695 -3.964 1.00 97.62 98 ASP A C 1
ATOM 764 O O . ASP A 1 98 ? 15.907 -4.498 -3.779 1.00 97.62 98 ASP A O 1
ATOM 768 N N . GLY A 1 99 ? 14.437 -6.195 -3.895 1.00 96.75 99 GLY A N 1
ATOM 769 C CA . GLY A 1 99 ? 13.293 -5.385 -3.510 1.00 96.75 99 GLY A CA 1
ATOM 770 C C . GLY A 1 99 ? 13.294 -5.071 -2.014 1.00 96.75 99 GLY A C 1
ATOM 771 O O . GLY A 1 99 ? 13.470 -5.983 -1.206 1.00 96.75 99 GLY A O 1
ATOM 772 N N . PRO A 1 100 ? 13.033 -3.815 -1.611 1.00 96.62 100 PRO A N 1
ATOM 773 C CA . PRO A 1 100 ? 12.979 -3.439 -0.195 1.00 96.62 100 PRO A CA 1
ATOM 774 C C . PRO A 1 100 ? 11.786 -4.074 0.542 1.00 96.62 100 PRO A C 1
ATOM 776 O O . PRO A 1 100 ? 11.792 -4.163 1.764 1.00 96.62 100 PRO A O 1
ATOM 779 N N . PHE A 1 101 ? 10.786 -4.552 -0.206 1.00 97.06 101 PHE A N 1
ATOM 780 C CA . PHE A 1 101 ? 9.585 -5.221 0.303 1.00 97.06 101 PHE A CA 1
ATOM 781 C C . PHE A 1 101 ? 9.581 -6.729 0.006 1.00 97.06 101 PHE A C 1
ATOM 783 O O . PHE A 1 101 ? 8.534 -7.375 0.077 1.00 97.06 101 PHE A O 1
ATOM 790 N N . ALA A 1 102 ? 10.734 -7.308 -0.353 1.00 97.56 102 ALA A N 1
ATOM 791 C CA . ALA A 1 102 ? 10.848 -8.744 -0.583 1.00 97.56 102 ALA A CA 1
ATOM 792 C C . ALA A 1 102 ? 10.396 -9.534 0.660 1.00 97.56 102 ALA A C 1
ATOM 794 O O . ALA A 1 102 ? 10.698 -9.166 1.797 1.00 97.56 102 ALA A O 1
ATOM 795 N N . GLY A 1 103 ? 9.654 -10.621 0.445 1.00 97.06 103 GLY A N 1
ATOM 796 C CA . GLY A 1 103 ? 9.060 -11.406 1.533 1.00 97.06 103 GLY A CA 1
ATOM 797 C C . GLY A 1 103 ? 7.736 -10.860 2.087 1.00 97.06 103 GLY A C 1
ATOM 798 O O . GLY A 1 103 ? 7.119 -11.530 2.908 1.00 97.06 103 GLY A O 1
ATOM 799 N N . GLN A 1 104 ? 7.255 -9.708 1.610 1.00 97.31 104 GLN A N 1
ATOM 800 C CA . GLN A 1 104 ? 5.969 -9.124 2.006 1.00 97.31 104 GLN A CA 1
ATOM 801 C C . GLN A 1 104 ? 4.908 -9.278 0.907 1.00 97.31 104 GLN A C 1
ATOM 803 O O . GLN A 1 104 ? 5.195 -9.767 -0.182 1.00 97.31 104 GLN A O 1
ATOM 808 N N . SER A 1 105 ? 3.671 -8.864 1.183 1.00 97.56 105 SER A N 1
ATOM 809 C CA . SER A 1 105 ? 2.637 -8.699 0.153 1.00 97.56 105 SER A CA 1
ATOM 810 C C . SER A 1 105 ? 2.590 -7.253 -0.360 1.00 97.56 105 SER A C 1
ATOM 812 O O . SER A 1 105 ? 3.185 -6.357 0.234 1.00 97.56 105 SER A O 1
ATOM 814 N N . MET A 1 106 ? 1.904 -7.025 -1.480 1.00 98.25 106 MET A N 1
ATOM 815 C CA . MET A 1 106 ? 1.857 -5.729 -2.161 1.00 98.25 106 MET A CA 1
ATOM 816 C C . MET A 1 106 ? 1.223 -4.634 -1.287 1.00 98.25 106 MET A C 1
ATOM 818 O O . MET A 1 106 ? 0.154 -4.827 -0.710 1.00 98.25 106 MET A O 1
ATOM 822 N N . ASN A 1 107 ? 1.857 -3.462 -1.254 1.00 97.94 107 ASN A N 1
ATOM 823 C CA . ASN A 1 107 ? 1.333 -2.225 -0.665 1.00 97.94 107 ASN A CA 1
ATOM 824 C C . ASN A 1 107 ? 1.524 -1.042 -1.638 1.00 97.94 107 ASN 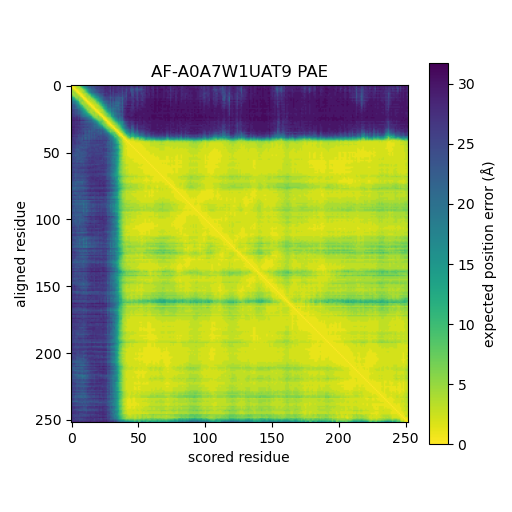A C 1
ATOM 826 O O . ASN A 1 107 ? 2.094 -1.204 -2.720 1.00 97.94 107 ASN A O 1
ATOM 830 N N . CYS A 1 108 ? 1.090 0.168 -1.274 1.00 97.94 108 CYS A N 1
ATOM 831 C CA . CYS A 1 108 ? 1.231 1.333 -2.152 1.00 97.94 108 CYS A CA 1
ATOM 832 C C . CYS A 1 108 ? 2.707 1.662 -2.422 1.00 97.94 108 CYS A C 1
ATOM 834 O O . CYS A 1 108 ? 3.084 2.003 -3.548 1.00 97.94 108 CYS A O 1
ATOM 836 N N . ARG A 1 109 ? 3.559 1.520 -1.398 1.00 96.88 109 ARG A N 1
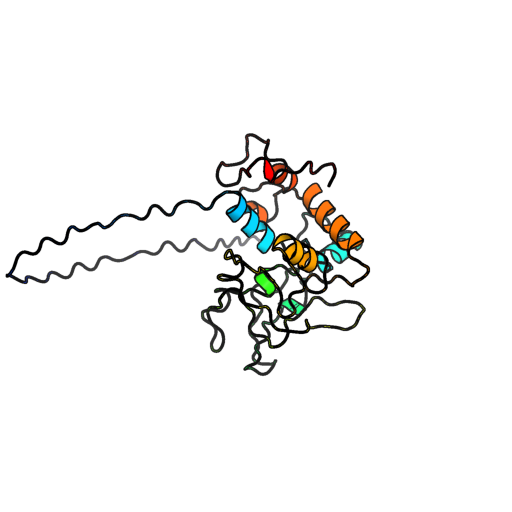ATOM 837 C CA . ARG A 1 109 ? 4.989 1.845 -1.466 1.00 96.88 109 ARG A CA 1
ATOM 838 C C . ARG A 1 109 ? 5.770 0.955 -2.430 1.00 96.88 109 ARG A C 1
ATOM 840 O O . ARG A 1 109 ? 6.744 1.406 -3.024 1.00 96.88 109 ARG A O 1
ATOM 847 N N . SER A 1 110 ? 5.268 -0.246 -2.694 1.00 96.31 110 SER A N 1
ATOM 848 C CA . SER A 1 110 ? 5.840 -1.198 -3.649 1.00 96.31 110 SER A CA 1
ATOM 849 C C . SER A 1 110 ? 5.883 -0.688 -5.099 1.00 96.31 110 SER A C 1
ATOM 851 O O . SER A 1 110 ? 6.686 -1.173 -5.894 1.00 96.31 110 SER A O 1
ATOM 853 N N . CYS A 1 111 ? 5.054 0.302 -5.455 1.00 96.44 111 CYS A N 1
ATOM 854 C CA . CYS A 1 111 ? 5.099 0.989 -6.757 1.00 96.44 111 CYS A CA 1
ATOM 855 C C . CYS A 1 111 ? 5.429 2.490 -6.644 1.00 96.44 111 CYS A C 1
ATOM 857 O O . CYS A 1 111 ? 5.593 3.172 -7.655 1.00 96.44 111 CYS A O 1
ATOM 859 N N . HIS A 1 112 ? 5.530 3.025 -5.430 1.00 97.31 112 HIS A N 1
ATOM 860 C CA . HIS A 1 112 ? 5.686 4.453 -5.168 1.00 97.31 112 HIS A CA 1
ATOM 861 C C . HIS A 1 112 ? 6.887 4.713 -4.251 1.00 97.31 112 HIS A C 1
ATOM 863 O O . HIS A 1 112 ? 6.736 5.285 -3.175 1.00 97.31 112 HIS A O 1
ATOM 869 N N . PHE A 1 113 ? 8.077 4.297 -4.695 1.00 97.06 113 PHE A N 1
ATOM 870 C CA . PHE A 1 113 ? 9.332 4.455 -3.951 1.00 97.06 113 PHE A CA 1
ATOM 871 C C . PHE A 1 113 ? 9.696 5.923 -3.715 1.00 97.06 113 PHE A C 1
ATOM 873 O O . PHE A 1 113 ? 9.422 6.788 -4.560 1.00 97.06 113 PHE A O 1
ATOM 880 N N . VAL A 1 114 ? 10.391 6.174 -2.606 1.00 95.56 114 VAL A N 1
ATOM 881 C CA . VAL A 1 114 ? 10.999 7.473 -2.307 1.00 95.56 114 VAL A CA 1
ATOM 882 C C . VAL A 1 114 ? 12.487 7.312 -2.112 1.00 95.56 114 VAL A C 1
ATOM 884 O O . VAL A 1 114 ? 13.227 7.738 -2.984 1.00 95.56 114 VAL A O 1
ATOM 887 N N . ASP A 1 115 ? 12.934 6.697 -1.028 1.00 95.31 115 ASP A N 1
ATOM 888 C CA . ASP A 1 115 ? 14.335 6.664 -0.607 1.00 95.31 115 ASP A CA 1
ATOM 889 C C . ASP A 1 115 ? 14.879 5.247 -0.393 1.00 95.31 115 ASP A C 1
ATOM 891 O O . ASP A 1 115 ? 16.078 5.083 -0.174 1.00 95.31 115 ASP A O 1
ATOM 895 N N . GLU A 1 116 ? 14.054 4.213 -0.574 1.00 95.88 116 GLU A N 1
ATOM 896 C CA . GLU A 1 116 ? 14.420 2.814 -0.318 1.00 95.88 116 GLU A CA 1
ATOM 897 C C . GLU A 1 116 ? 15.635 2.329 -1.129 1.00 95.88 116 GLU A C 1
ATOM 899 O O . GLU A 1 116 ? 16.264 1.332 -0.785 1.00 95.88 116 GLU A O 1
ATOM 904 N N . LEU A 1 117 ? 15.956 3.011 -2.232 1.00 95.38 117 LEU A N 1
ATOM 905 C CA . LEU A 1 117 ? 17.026 2.647 -3.166 1.00 95.38 117 LEU A CA 1
ATOM 906 C C . LEU A 1 117 ? 18.013 3.802 -3.392 1.00 95.38 117 LEU A C 1
ATOM 908 O O . LEU A 1 117 ? 18.714 3.815 -4.407 1.00 95.38 117 LEU A O 1
ATOM 912 N N . LEU A 1 118 ? 18.053 4.777 -2.474 1.00 94.88 118 LEU A N 1
ATOM 913 C CA . LEU A 1 118 ? 18.840 6.008 -2.599 1.00 94.88 118 LEU A CA 1
ATOM 914 C C . LEU A 1 118 ? 20.319 5.743 -2.915 1.00 94.88 118 LEU A C 1
ATOM 916 O O . LEU A 1 118 ? 20.891 6.393 -3.790 1.00 94.88 118 LEU A O 1
ATOM 920 N N . ASP A 1 119 ? 20.910 4.759 -2.237 1.00 93.88 119 ASP A N 1
ATOM 921 C CA . ASP A 1 119 ? 22.345 4.470 -2.300 1.00 93.88 119 ASP A CA 1
ATOM 922 C C . ASP A 1 119 ? 22.727 3.426 -3.363 1.00 93.88 119 ASP A C 1
ATOM 924 O O . ASP A 1 119 ? 23.899 3.058 -3.492 1.00 93.88 119 ASP A O 1
ATOM 928 N N . ILE A 1 120 ? 21.765 2.933 -4.154 1.00 94.75 120 ILE A N 1
ATOM 929 C CA . ILE A 1 120 ? 22.033 1.913 -5.173 1.00 94.75 120 ILE A CA 1
ATOM 930 C C . ILE A 1 120 ? 22.343 2.591 -6.517 1.00 94.75 120 ILE A C 1
ATOM 932 O O . ILE A 1 120 ? 21.512 3.333 -7.049 1.00 94.75 120 ILE A O 1
ATOM 936 N N . PRO A 1 121 ? 23.510 2.328 -7.142 1.00 93.38 121 PRO A N 1
ATOM 937 C CA . PRO A 1 121 ? 23.847 2.909 -8.438 1.00 93.38 121 PRO A CA 1
ATOM 938 C C . PRO A 1 121 ? 22.763 2.647 -9.487 1.00 93.38 121 PRO A C 1
ATOM 940 O O . PRO A 1 121 ? 22.303 1.518 -9.628 1.00 93.38 121 PRO A O 1
ATOM 943 N N . LYS A 1 122 ? 22.409 3.678 -10.268 1.00 93.44 122 LYS A N 1
ATOM 944 C CA . LYS A 1 122 ? 21.334 3.655 -11.292 1.00 93.44 122 LYS A CA 1
ATOM 945 C C . LYS A 1 122 ? 19.906 3.604 -10.735 1.00 93.44 122 LYS A C 1
ATOM 947 O O . LYS A 1 122 ? 18.962 3.635 -11.525 1.00 93.44 122 LYS A O 1
ATOM 952 N N . TYR A 1 123 ? 19.769 3.605 -9.416 1.00 95.12 123 TYR A N 1
ATOM 953 C CA . TYR A 1 123 ? 18.560 3.981 -8.695 1.00 95.12 123 TYR A CA 1
ATOM 954 C C . TYR A 1 123 ? 18.798 5.354 -8.049 1.00 95.12 123 TYR A C 1
ATOM 956 O O . TYR A 1 123 ? 19.656 6.117 -8.508 1.00 95.12 123 TYR A O 1
ATOM 964 N N . GLY A 1 124 ? 18.005 5.702 -7.042 1.00 92.62 124 GLY A N 1
ATOM 965 C CA . GLY A 1 124 ? 18.108 6.963 -6.327 1.00 92.62 124 GLY A CA 1
ATOM 966 C C . GLY A 1 124 ? 16.797 7.313 -5.641 1.00 92.62 124 GLY A C 1
ATOM 967 O O . GLY A 1 124 ? 15.929 6.458 -5.467 1.00 92.62 124 GLY A O 1
ATOM 968 N N . MET A 1 125 ? 16.654 8.589 -5.293 1.00 93.31 125 MET A N 1
ATOM 969 C CA . MET A 1 125 ? 15.399 9.101 -4.761 1.00 93.31 125 MET A CA 1
ATOM 970 C C . MET A 1 125 ? 14.349 9.253 -5.867 1.00 93.31 125 MET A C 1
ATOM 972 O O . MET A 1 125 ? 14.658 9.794 -6.931 1.00 93.31 125 MET A O 1
ATOM 976 N N . ASN A 1 126 ? 13.107 8.854 -5.601 1.00 91.94 126 ASN A N 1
ATOM 977 C CA . ASN A 1 126 ? 11.961 9.111 -6.470 1.00 91.94 126 ASN A CA 1
ATOM 978 C C . ASN A 1 126 ? 10.894 9.954 -5.770 1.00 91.94 126 ASN A C 1
ATOM 980 O O . ASN A 1 126 ? 10.813 10.050 -4.551 1.00 91.94 126 ASN A O 1
ATOM 984 N N . THR A 1 127 ? 10.037 10.578 -6.571 1.00 93.44 127 THR A N 1
ATOM 985 C CA . THR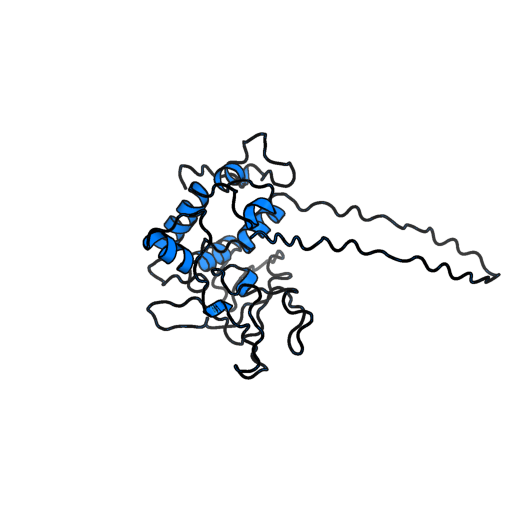 A 1 127 ? 8.923 11.401 -6.081 1.00 93.44 127 THR A CA 1
ATOM 986 C C . THR A 1 127 ? 7.658 10.559 -5.934 1.00 93.44 127 THR A C 1
ATOM 988 O O . THR A 1 127 ? 6.605 10.915 -6.467 1.00 93.44 127 THR A O 1
ATOM 991 N N . TYR A 1 128 ? 7.768 9.430 -5.222 1.00 95.38 128 TYR A N 1
ATOM 992 C CA . TYR A 1 128 ? 6.728 8.402 -5.138 1.00 95.38 128 TYR A CA 1
ATOM 993 C C . TYR A 1 128 ? 6.386 7.818 -6.518 1.00 95.38 128 TYR A C 1
ATOM 995 O O . TYR A 1 128 ? 5.240 7.863 -6.955 1.00 95.38 128 TYR A O 1
ATOM 1003 N N . SER A 1 129 ? 7.379 7.287 -7.229 1.00 94.88 129 SER A N 1
ATOM 1004 C CA . SER A 1 129 ? 7.210 6.596 -8.520 1.00 94.88 129 SER A CA 1
ATOM 1005 C C . SER A 1 129 ? 8.139 5.387 -8.607 1.00 94.88 129 SER A C 1
ATOM 1007 O O . SER A 1 129 ? 9.173 5.357 -7.936 1.00 94.88 129 SER A O 1
ATOM 1009 N N . ASP A 1 130 ? 7.829 4.417 -9.470 1.00 95.19 130 ASP A N 1
ATOM 1010 C CA . ASP A 1 130 ? 8.720 3.277 -9.713 1.00 95.19 130 ASP A CA 1
ATOM 1011 C C . ASP A 1 130 ? 9.730 3.500 -10.852 1.00 95.19 130 ASP A C 1
ATOM 1013 O O . ASP A 1 130 ? 9.657 4.470 -11.609 1.00 95.19 130 ASP A O 1
ATOM 1017 N N . PHE A 1 131 ? 10.707 2.593 -10.952 1.00 96.94 131 PHE A N 1
ATOM 1018 C CA . PHE A 1 131 ? 11.779 2.622 -11.954 1.00 96.94 131 PHE A CA 1
ATOM 1019 C C . PHE A 1 131 ? 11.451 1.808 -13.217 1.00 96.94 131 PHE A C 1
ATOM 1021 O O . PHE A 1 131 ? 12.264 1.741 -14.142 1.00 96.94 131 PHE A O 1
ATOM 1028 N N . ALA A 1 132 ? 10.289 1.162 -13.293 1.00 97.00 132 ALA A N 1
ATOM 1029 C CA . ALA A 1 132 ? 9.890 0.305 -14.397 1.00 97.00 132 ALA A CA 1
ATOM 1030 C C . ALA A 1 132 ? 9.206 1.106 -15.515 1.00 97.00 132 ALA A C 1
ATOM 1032 O O . ALA A 1 132 ? 8.645 2.174 -15.312 1.00 97.00 132 ALA A O 1
ATOM 1033 N N . ARG A 1 133 ? 9.174 0.565 -16.741 1.00 96.44 133 ARG A N 1
ATOM 1034 C CA . ARG A 1 133 ? 8.280 1.097 -17.800 1.00 96.44 133 ARG A CA 1
ATOM 1035 C C . ARG A 1 133 ? 6.814 0.767 -17.534 1.00 96.44 133 ARG A C 1
ATOM 1037 O O . ARG A 1 133 ? 5.920 1.467 -18.003 1.00 96.44 133 ARG A O 1
ATOM 1044 N N . ARG A 1 134 ? 6.596 -0.369 -16.879 1.00 96.88 134 ARG A N 1
ATOM 1045 C CA . ARG A 1 134 ? 5.311 -0.959 -16.520 1.00 96.88 134 ARG A CA 1
ATOM 1046 C C . ARG A 1 134 ? 5.541 -1.641 -15.180 1.00 96.88 134 ARG A C 1
ATOM 1048 O O . ARG A 1 134 ? 6.369 -2.549 -15.120 1.00 96.88 134 ARG A O 1
ATOM 1055 N N . SER A 1 135 ? 4.875 -1.157 -14.146 1.00 97.19 135 SER A N 1
ATOM 1056 C CA . SER A 1 135 ? 5.025 -1.634 -12.773 1.00 97.19 135 SER A CA 1
ATOM 1057 C C . SER A 1 135 ? 4.747 -3.138 -12.699 1.00 97.19 135 SER A C 1
ATOM 1059 O O . SER A 1 135 ? 3.774 -3.593 -13.317 1.00 97.19 135 SER A O 1
ATOM 1061 N N . PRO A 1 136 ? 5.573 -3.925 -11.991 1.00 97.31 136 PRO A N 1
ATOM 1062 C CA . PRO A 1 136 ? 5.216 -5.286 -11.610 1.00 97.31 136 PRO A CA 1
ATOM 1063 C C . PRO A 1 136 ? 3.879 -5.308 -10.863 1.00 97.31 136 PRO A C 1
ATOM 1065 O O . PRO A 1 136 ? 3.529 -4.352 -10.177 1.00 97.31 136 PRO A O 1
ATOM 1068 N N . ILE A 1 137 ? 3.114 -6.382 -11.025 1.00 97.25 137 ILE A N 1
ATOM 1069 C CA . ILE A 1 137 ? 1.866 -6.615 -10.283 1.00 97.25 137 ILE A CA 1
ATOM 1070 C C . ILE A 1 137 ? 1.879 -8.037 -9.717 1.00 97.25 137 ILE A C 1
ATOM 1072 O O . ILE A 1 137 ? 2.578 -8.883 -10.292 1.00 97.25 137 ILE A O 1
ATOM 1076 N N . PRO A 1 138 ? 1.090 -8.317 -8.663 1.00 97.06 138 PRO A N 1
ATOM 1077 C CA . PRO A 1 138 ? 0.984 -9.657 -8.101 1.00 97.06 138 PRO A CA 1
ATOM 1078 C C . PRO A 1 138 ? 0.611 -10.692 -9.162 1.00 97.06 138 PRO A C 1
ATOM 1080 O O . PRO A 1 138 ? -0.059 -10.381 -10.157 1.00 97.06 138 PRO A O 1
ATOM 1083 N N . ALA A 1 139 ? 1.037 -11.936 -8.952 1.00 93.81 139 ALA A N 1
ATOM 1084 C CA . ALA A 1 139 ? 0.640 -13.045 -9.811 1.00 93.81 139 ALA A CA 1
ATOM 1085 C C . ALA A 1 139 ? -0.874 -13.295 -9.713 1.00 93.81 139 ALA A C 1
ATOM 1087 O O . ALA A 1 139 ? -1.446 -13.299 -8.629 1.00 93.81 139 ALA A O 1
ATOM 1088 N N . ARG A 1 140 ? -1.516 -13.512 -10.865 1.00 92.44 140 ARG A N 1
ATOM 1089 C CA . ARG A 1 140 ? -2.964 -13.730 -11.010 1.00 92.44 140 ARG A CA 1
ATOM 1090 C C . ARG A 1 140 ? -3.225 -14.774 -12.090 1.00 92.44 140 ARG A C 1
ATOM 1092 O O . ARG A 1 140 ? -2.355 -15.041 -12.922 1.00 92.44 140 ARG A O 1
ATOM 1099 N N . GLU A 1 141 ? -4.442 -15.306 -12.147 1.00 90.25 141 GLU A N 1
ATOM 1100 C CA . GLU A 1 141 ? -4.823 -16.330 -13.135 1.00 90.25 141 GLU A CA 1
ATOM 1101 C C . GLU A 1 141 ? -4.836 -15.837 -14.598 1.00 90.25 141 GLU A C 1
ATOM 1103 O O . GLU A 1 141 ? -4.766 -16.645 -15.521 1.00 90.25 141 GLU A O 1
ATOM 1108 N N . ASP A 1 142 ? -4.853 -14.520 -14.844 1.00 93.50 142 ASP A N 1
ATOM 1109 C CA . ASP A 1 142 ? -4.858 -13.948 -16.201 1.00 93.50 142 ASP A CA 1
ATOM 1110 C C . ASP A 1 142 ? -3.471 -13.902 -16.881 1.00 93.50 142 ASP A C 1
ATOM 1112 O O . ASP A 1 142 ? -3.335 -13.408 -18.010 1.00 93.50 142 ASP A O 1
ATOM 1116 N N . GLY A 1 143 ? -2.433 -14.394 -16.194 1.00 92.56 143 GLY A N 1
ATOM 1117 C CA . GLY A 1 143 ? -1.059 -14.469 -16.693 1.00 92.56 143 GLY A CA 1
ATOM 1118 C C . GLY A 1 143 ? -0.414 -13.106 -16.961 1.00 92.56 143 GLY A C 1
ATOM 1119 O O . GLY A 1 143 ? 0.558 -13.015 -17.716 1.00 92.56 143 GLY A O 1
ATOM 1120 N N . LYS A 1 144 ? -0.966 -12.011 -16.418 1.00 95.12 144 LYS A N 1
ATOM 1121 C CA . LYS A 1 144 ? -0.344 -10.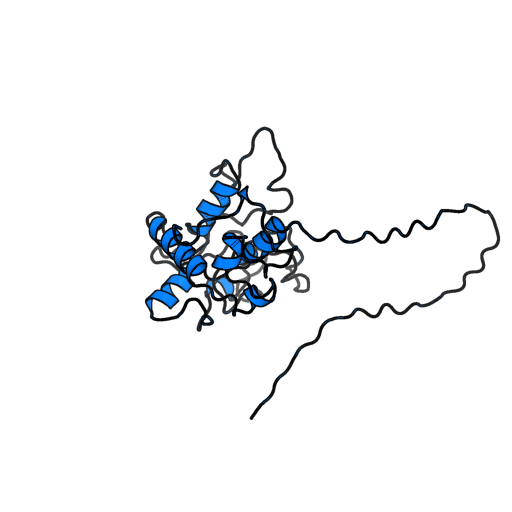685 -16.504 1.00 95.12 144 LYS A CA 1
ATOM 1122 C C . LYS A 1 144 ? 0.524 -10.445 -15.277 1.00 95.12 144 LYS A C 1
ATOM 1124 O O . LYS A 1 144 ? 0.062 -10.580 -14.154 1.00 95.12 144 LYS A O 1
ATOM 1129 N N . HIS A 1 145 ? 1.746 -9.986 -15.528 1.00 95.44 145 HIS A N 1
ATOM 1130 C CA . HIS A 1 145 ? 2.748 -9.700 -14.494 1.00 95.44 145 HIS A CA 1
ATOM 1131 C C . HIS A 1 145 ? 3.155 -8.226 -14.433 1.00 95.44 145 HIS A C 1
ATOM 1133 O O . HIS A 1 145 ? 3.995 -7.849 -13.626 1.00 95.44 145 HIS A O 1
ATOM 1139 N N . THR A 1 146 ? 2.582 -7.377 -15.295 1.00 97.06 146 THR A N 1
ATOM 1140 C CA . THR A 1 146 ? 2.803 -5.926 -15.247 1.00 97.06 146 THR A CA 1
ATOM 1141 C C . THR A 1 146 ? 1.522 -5.132 -15.497 1.00 97.06 146 THR A C 1
ATOM 1143 O O . THR A 1 146 ? 0.615 -5.564 -16.225 1.00 97.06 146 THR A O 1
ATOM 1146 N N . SER A 1 147 ? 1.463 -3.926 -14.934 1.00 95.19 147 SER A N 1
ATOM 1147 C CA . SER A 1 147 ? 0.485 -2.884 -15.258 1.00 95.19 147 SER A CA 1
ATOM 1148 C C . SER A 1 147 ? 0.622 -2.444 -16.726 1.00 95.19 147 SER A C 1
ATOM 1150 O O . SER A 1 147 ? 1.464 -2.951 -17.462 1.00 95.19 147 SER A O 1
ATOM 1152 N N . VAL A 1 148 ? -0.217 -1.531 -17.226 1.00 94.06 148 VAL A N 1
ATOM 1153 C CA . VAL A 1 148 ? -0.096 -1.019 -18.613 1.00 94.06 148 VAL A CA 1
ATOM 1154 C C . VAL A 1 148 ? 0.886 0.150 -18.754 1.00 94.06 148 VAL A C 1
ATOM 1156 O O . VAL A 1 148 ? 1.324 0.429 -19.870 1.00 94.06 148 VAL A O 1
ATOM 1159 N N . ARG A 1 149 ? 1.240 0.813 -17.647 1.00 94.06 149 ARG A N 1
ATOM 1160 C CA . ARG A 1 149 ? 2.090 2.013 -17.571 1.00 94.06 149 ARG A CA 1
ATOM 1161 C C . ARG A 1 149 ? 2.866 2.023 -16.249 1.00 94.06 149 ARG A C 1
ATOM 1163 O O . ARG A 1 149 ? 2.481 1.339 -15.313 1.00 94.06 149 ARG A O 1
ATOM 1170 N N . ASN A 1 150 ? 3.942 2.791 -16.178 1.00 95.62 150 ASN A N 1
ATOM 1171 C CA . ASN A 1 150 ? 4.650 3.100 -14.932 1.00 95.62 150 ASN A CA 1
ATOM 1172 C C . ASN A 1 150 ? 3.733 3.816 -13.920 1.00 95.62 150 ASN A C 1
ATOM 1174 O O . ASN A 1 150 ? 2.790 4.503 -14.329 1.00 95.62 150 ASN A O 1
ATOM 1178 N N . ALA A 1 151 ? 4.021 3.661 -12.626 1.0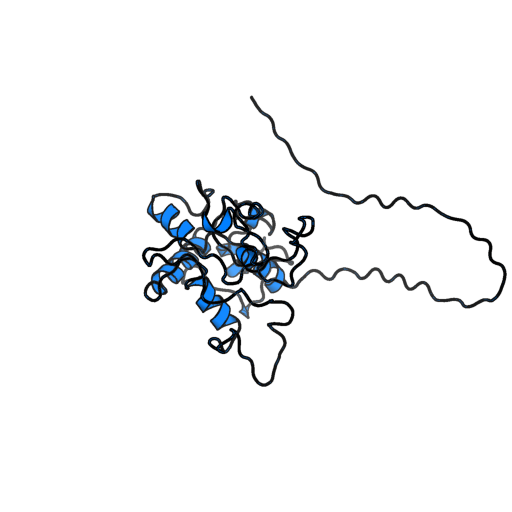0 95.56 151 ALA A N 1
ATOM 1179 C CA . ALA A 1 151 ? 3.335 4.386 -11.567 1.00 95.56 151 ALA A CA 1
ATOM 1180 C C . ALA A 1 151 ? 3.709 5.883 -11.612 1.00 95.56 151 ALA A C 1
ATOM 1182 O O . ALA A 1 151 ? 4.892 6.218 -11.507 1.00 95.56 151 ALA A O 1
ATOM 1183 N N . PRO A 1 152 ? 2.736 6.801 -11.780 1.00 94.25 152 PRO A N 1
ATOM 1184 C CA . PRO A 1 152 ? 3.021 8.230 -11.822 1.00 94.25 152 PRO A CA 1
ATOM 1185 C C . PRO A 1 152 ? 3.506 8.740 -10.452 1.00 94.25 152 PRO A C 1
ATOM 1187 O O . PRO A 1 152 ? 3.112 8.181 -9.428 1.00 94.25 152 PRO A O 1
ATOM 1190 N N . PRO A 1 153 ? 4.310 9.819 -10.413 1.00 95.00 153 PRO A N 1
ATOM 1191 C CA . PRO A 1 153 ? 4.747 10.422 -9.157 1.00 95.00 153 PRO A CA 1
ATOM 1192 C C . PRO A 1 153 ? 3.554 10.937 -8.343 1.00 95.00 153 PRO A C 1
ATOM 1194 O O . PRO A 1 153 ? 2.631 11.540 -8.902 1.00 95.00 153 PRO A O 1
ATOM 1197 N N . LEU A 1 154 ? 3.583 10.735 -7.023 1.00 96.00 154 LEU A N 1
ATOM 1198 C CA . LEU A 1 154 ? 2.519 11.208 -6.125 1.00 96.00 154 LEU A CA 1
ATOM 1199 C C . LEU A 1 154 ? 2.785 12.596 -5.544 1.00 96.00 154 LEU A C 1
ATOM 1201 O O . LEU A 1 154 ? 1.835 13.256 -5.112 1.00 96.00 154 LEU A O 1
ATOM 1205 N N . VAL A 1 155 ? 4.028 13.087 -5.571 1.00 94.81 155 VAL A N 1
ATOM 1206 C CA . VAL A 1 155 ? 4.322 14.464 -5.143 1.00 94.81 155 VAL A CA 1
ATOM 1207 C C . VAL A 1 155 ? 3.504 15.436 -5.994 1.00 94.81 155 VAL A C 1
ATOM 1209 O O . VAL A 1 155 ? 3.526 15.381 -7.223 1.00 94.81 155 VAL A O 1
ATOM 1212 N N . ASN A 1 156 ? 2.765 16.332 -5.335 1.00 93.25 156 ASN A N 1
ATOM 1213 C CA . ASN A 1 156 ? 1.844 17.299 -5.945 1.00 93.25 156 ASN A CA 1
ATOM 1214 C C . ASN A 1 156 ? 0.623 16.702 -6.681 1.00 93.25 156 ASN A C 1
ATOM 1216 O O . ASN A 1 156 ? -0.099 17.444 -7.360 1.00 93.25 156 ASN A O 1
ATOM 1220 N N . SER A 1 157 ? 0.359 15.396 -6.559 1.00 93.00 157 SER A N 1
ATOM 1221 C CA . SER A 1 157 ? -0.780 14.736 -7.222 1.00 93.00 157 SER A CA 1
ATOM 1222 C C . SER A 1 157 ? -2.137 15.210 -6.688 1.00 93.00 157 SER A C 1
ATOM 1224 O O . SER A 1 157 ? -3.057 15.424 -7.474 1.00 93.00 157 SER A O 1
ATOM 1226 N N . ALA A 1 158 ? -2.229 15.468 -5.380 1.00 91.12 158 ALA A N 1
ATOM 1227 C CA . ALA A 1 158 ? -3.453 15.881 -4.692 1.00 91.12 158 ALA A CA 1
ATOM 1228 C C . ALA A 1 158 ? -3.664 17.409 -4.625 1.00 91.12 158 ALA A C 1
ATOM 1230 O O . ALA A 1 158 ? -4.568 17.873 -3.933 1.00 91.12 158 ALA A O 1
ATOM 1231 N N . LEU A 1 159 ? -2.846 18.213 -5.322 1.00 92.62 159 LEU A N 1
ATOM 1232 C CA . LEU A 1 159 ? -3.034 19.667 -5.322 1.00 92.62 159 LEU A CA 1
ATOM 1233 C C . LEU A 1 159 ? -4.406 20.040 -5.915 1.00 92.62 159 LEU A C 1
ATOM 1235 O O . LEU A 1 159 ? -4.746 19.542 -6.994 1.00 92.62 159 LEU A O 1
ATOM 1239 N N . PRO A 1 160 ? -5.163 20.958 -5.282 1.00 89.06 160 PRO A N 1
ATOM 1240 C CA . PRO A 1 160 ? -6.439 21.424 -5.812 1.00 89.06 160 PRO A CA 1
ATOM 1241 C C . PRO A 1 160 ? -6.289 22.034 -7.209 1.00 89.06 160 PRO A C 1
ATOM 1243 O O . PRO A 1 160 ? -5.422 22.877 -7.452 1.00 89.06 160 PRO A O 1
ATOM 1246 N N . ARG A 1 161 ? -7.154 21.623 -8.142 1.00 88.88 161 ARG A N 1
ATOM 1247 C CA . ARG A 1 161 ? -7.193 22.117 -9.528 1.00 88.88 161 ARG A CA 1
ATOM 1248 C C . ARG A 1 161 ? -8.640 22.268 -9.976 1.00 88.88 161 ARG A C 1
ATOM 1250 O O . ARG A 1 161 ? -9.502 21.516 -9.539 1.00 88.88 161 ARG A O 1
ATOM 1257 N N . GLN A 1 162 ? -8.894 23.208 -10.887 1.00 87.88 162 GLN A N 1
ATOM 1258 C CA . GLN A 1 162 ? -10.232 23.409 -11.459 1.00 87.88 162 GLN A CA 1
ATOM 1259 C C . GLN A 1 162 ? -10.751 22.147 -12.167 1.00 87.88 162 GLN A C 1
ATOM 1261 O O . GLN A 1 162 ? -11.926 21.818 -12.056 1.00 87.88 162 GLN A O 1
ATOM 1266 N N . MET A 1 163 ? -9.862 21.447 -12.876 1.00 86.94 163 MET A N 1
ATOM 1267 C CA . MET A 1 163 ? -10.117 20.132 -13.457 1.00 86.94 163 MET A CA 1
ATOM 1268 C C . MET A 1 163 ? -9.201 19.133 -12.751 1.00 86.94 163 MET A C 1
ATOM 1270 O O . MET A 1 163 ? -7.979 19.199 -12.909 1.00 86.94 163 MET A O 1
ATOM 1274 N N . PHE A 1 164 ? -9.783 18.253 -11.942 1.00 91.75 164 PHE A N 1
ATOM 1275 C CA . PHE A 1 164 ? -9.052 17.256 -11.170 1.00 91.75 164 PHE A CA 1
ATOM 1276 C C . PHE A 1 164 ? -9.282 15.874 -11.784 1.00 91.75 164 PHE A C 1
ATOM 1278 O O . PHE A 1 164 ? -10.366 15.309 -11.684 1.00 91.75 164 PHE A O 1
ATOM 1285 N N . PHE A 1 165 ? -8.258 15.373 -12.471 1.00 91.62 165 PHE A N 1
ATOM 1286 C CA . PHE A 1 165 ? -8.243 14.050 -13.079 1.00 91.62 165 PHE A CA 1
ATOM 1287 C C . PHE A 1 165 ? -6.983 13.327 -12.635 1.00 91.62 165 PHE A C 1
ATOM 1289 O O . PHE A 1 165 ? -5.886 13.895 -12.670 1.00 91.62 165 PHE A O 1
ATOM 1296 N N . LEU A 1 166 ? -7.153 12.078 -12.236 1.00 93.94 166 LEU A N 1
ATOM 1297 C CA . LEU A 1 166 ? -6.082 11.182 -11.840 1.00 93.94 166 LEU A CA 1
ATOM 1298 C C . LEU A 1 166 ? -6.002 10.028 -12.838 1.00 93.94 166 LEU A C 1
ATOM 1300 O O . LEU A 1 166 ? -6.942 9.779 -13.594 1.00 93.94 166 LEU A O 1
ATOM 1304 N N . HIS A 1 167 ? -4.865 9.329 -12.827 1.00 92.62 167 HIS A N 1
ATOM 1305 C CA . HIS A 1 167 ? -4.452 8.409 -13.890 1.00 92.62 167 HIS A CA 1
ATOM 1306 C C . HIS A 1 167 ? -4.168 9.104 -15.238 1.00 92.62 167 HIS A C 1
ATOM 1308 O O . HIS A 1 167 ? -4.625 10.207 -15.531 1.00 92.62 167 HIS A O 1
ATOM 1314 N N . THR A 1 168 ? -3.346 8.465 -16.078 1.00 91.44 168 THR A N 1
ATOM 1315 C CA . THR A 1 168 ? -2.912 9.036 -17.371 1.00 91.44 168 THR A CA 1
ATOM 1316 C C . THR A 1 168 ? -4.062 9.188 -18.373 1.00 91.44 168 THR A C 1
ATOM 1318 O O . THR A 1 168 ? -3.970 9.979 -19.307 1.00 91.44 168 THR A O 1
ATOM 1321 N N . ASP A 1 169 ? -5.130 8.420 -18.200 1.00 94.19 169 ASP A N 1
ATOM 1322 C CA . ASP A 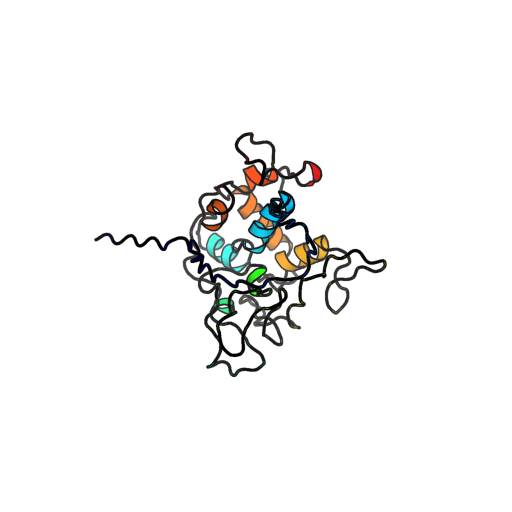1 169 ? -6.345 8.412 -19.017 1.00 94.19 169 ASP A CA 1
ATOM 1323 C C . ASP A 1 169 ? -7.544 9.069 -18.321 1.00 94.19 169 ASP A C 1
ATOM 1325 O O . ASP A 1 169 ? -8.659 8.966 -18.827 1.00 94.19 169 ASP A O 1
ATOM 1329 N N . ALA A 1 170 ? -7.313 9.792 -17.218 1.00 94.31 170 ALA A N 1
ATOM 1330 C CA . ALA A 1 170 ? -8.354 10.490 -16.464 1.00 94.31 170 ALA A CA 1
ATOM 1331 C C . ALA A 1 170 ? -9.467 9.563 -15.932 1.00 94.31 170 ALA A C 1
ATOM 1333 O O . ALA A 1 170 ? -10.608 9.994 -15.773 1.00 94.31 170 ALA A O 1
ATOM 1334 N N . GLU A 1 171 ? -9.137 8.296 -15.661 1.00 94.38 171 GLU A N 1
ATOM 1335 C CA . GLU A 1 171 ? -10.070 7.283 -15.156 1.00 94.38 171 GLU A CA 1
ATOM 1336 C C . GLU A 1 171 ? -10.727 7.687 -13.828 1.00 94.38 171 GLU A C 1
ATOM 1338 O O . GLU A 1 171 ? -11.914 7.433 -13.627 1.00 94.38 171 GLU A O 1
ATOM 1343 N N . PHE A 1 172 ? -9.979 8.348 -12.938 1.00 95.62 172 PHE A N 1
ATOM 1344 C CA . PHE A 1 172 ? -10.444 8.658 -11.587 1.00 95.62 172 PHE A CA 1
ATOM 1345 C C . PHE A 1 172 ? -10.669 10.166 -11.395 1.00 95.62 172 PHE A C 1
ATOM 1347 O O . PHE A 1 172 ? -9.724 10.951 -11.540 1.00 95.62 172 PHE A O 1
ATOM 1354 N N . PRO A 1 173 ? -11.894 10.595 -11.034 1.00 93.44 173 PRO A N 1
ATOM 1355 C CA . PRO A 1 173 ? -12.209 12.003 -10.806 1.00 93.44 173 PRO A CA 1
ATOM 1356 C C . PRO A 1 173 ? -11.917 12.469 -9.370 1.00 93.44 173 PRO A C 1
ATOM 1358 O O . PRO A 1 173 ? -11.981 13.667 -9.103 1.00 93.44 173 PRO A O 1
ATOM 1361 N N . THR A 1 174 ? -11.603 11.561 -8.437 1.00 94.00 174 THR A N 1
ATOM 1362 C CA . THR A 1 174 ? -11.232 11.888 -7.050 1.00 94.00 174 THR A CA 1
ATOM 1363 C C . THR A 1 174 ? -10.115 10.978 -6.528 1.00 94.00 174 THR A C 1
ATOM 1365 O O . THR A 1 174 ? -9.916 9.871 -7.031 1.00 94.00 174 THR A O 1
ATOM 1368 N N . MET A 1 175 ? -9.393 11.419 -5.488 1.00 93.69 175 MET A N 1
ATOM 1369 C CA . MET A 1 175 ? -8.389 10.580 -4.807 1.00 93.69 175 MET A CA 1
ATOM 1370 C C . MET A 1 175 ? -9.020 9.328 -4.183 1.00 93.69 175 MET A C 1
ATOM 1372 O O . MET A 1 175 ? -8.405 8.268 -4.195 1.00 93.69 175 MET A O 1
ATOM 1376 N N . VAL A 1 176 ? -10.253 9.435 -3.675 1.00 94.62 176 VAL A N 1
ATOM 1377 C CA . VAL A 1 176 ? -10.985 8.300 -3.093 1.00 94.62 176 VAL A CA 1
ATOM 1378 C C . VAL A 1 176 ? -11.271 7.245 -4.158 1.00 94.62 176 VAL A C 1
ATOM 1380 O O . VAL A 1 176 ? -11.044 6.061 -3.909 1.00 94.62 176 VAL A O 1
ATOM 1383 N N . ASP A 1 177 ? -11.694 7.658 -5.356 1.00 96.38 177 ASP A N 1
ATOM 1384 C CA . ASP A 1 177 ? -11.924 6.732 -6.469 1.00 96.38 177 ASP A CA 1
ATOM 1385 C C . ASP A 1 177 ? -10.620 6.052 -6.904 1.00 96.38 177 ASP A C 1
ATOM 1387 O O . ASP A 1 177 ? -10.607 4.840 -7.106 1.00 96.38 177 ASP A O 1
ATOM 1391 N N . LEU A 1 178 ? -9.511 6.804 -6.978 1.00 96.25 178 LEU A N 1
ATOM 1392 C CA . LEU A 1 178 ? -8.186 6.257 -7.296 1.00 96.25 178 LEU A CA 1
ATOM 1393 C C . LEU A 1 178 ? -7.749 5.199 -6.274 1.00 96.25 178 LEU A C 1
ATOM 1395 O O . LEU A 1 178 ? -7.320 4.110 -6.658 1.00 96.25 178 LEU A O 1
ATOM 1399 N N . VAL A 1 179 ? -7.843 5.509 -4.979 1.00 96.88 179 VAL A N 1
ATOM 1400 C CA . VAL A 1 179 ? -7.443 4.585 -3.909 1.00 96.88 179 VAL A CA 1
ATOM 1401 C C . VAL A 1 179 ? -8.345 3.354 -3.912 1.00 96.88 179 VAL A C 1
ATOM 1403 O O . VAL A 1 179 ? -7.838 2.236 -3.874 1.00 96.88 179 VAL A O 1
ATOM 1406 N N . THR A 1 180 ? -9.659 3.539 -4.058 1.00 97.38 180 THR A N 1
ATOM 1407 C CA . THR A 1 180 ? -10.622 2.431 -4.152 1.00 97.38 180 THR A CA 1
ATOM 1408 C C . THR A 1 180 ? -10.289 1.531 -5.340 1.00 97.38 180 THR A C 1
ATOM 1410 O O . THR A 1 180 ? -10.100 0.330 -5.164 1.00 97.38 180 THR A O 1
ATOM 1413 N N . GLY A 1 181 ? -10.129 2.106 -6.535 1.00 96.88 181 GLY A N 1
ATOM 1414 C CA . GLY A 1 181 ? -9.786 1.363 -7.747 1.00 96.88 181 GLY A CA 1
ATOM 1415 C C . GLY A 1 181 ? -8.441 0.640 -7.651 1.00 96.88 181 GLY A C 1
ATOM 1416 O O . GLY A 1 181 ? -8.308 -0.469 -8.165 1.00 96.88 181 GLY A O 1
ATOM 1417 N N . THR A 1 182 ? -7.463 1.224 -6.955 1.00 96.44 182 THR A N 1
ATOM 1418 C CA . THR A 1 182 ? -6.149 0.605 -6.732 1.00 96.44 182 THR A CA 1
ATOM 1419 C C . THR A 1 182 ? -6.245 -0.582 -5.773 1.00 96.44 182 THR A C 1
ATOM 1421 O O . THR A 1 182 ? -5.824 -1.682 -6.138 1.00 96.44 182 THR A O 1
ATOM 1424 N N . LEU A 1 183 ? -6.839 -0.383 -4.589 1.00 98.25 183 LEU A N 1
ATOM 1425 C CA . LEU A 1 183 ? -6.977 -1.409 -3.549 1.00 98.25 183 LEU A CA 1
ATOM 1426 C C . LEU A 1 183 ? -7.819 -2.601 -4.010 1.00 98.25 183 LEU A C 1
ATOM 1428 O O . LEU A 1 183 ? -7.529 -3.739 -3.648 1.00 98.25 183 LEU A O 1
ATOM 1432 N N . THR A 1 184 ? -8.844 -2.361 -4.833 1.00 98.12 184 THR A N 1
ATOM 1433 C CA . THR A 1 184 ? -9.725 -3.420 -5.349 1.00 98.12 184 THR A CA 1
ATOM 1434 C C . THR A 1 184 ? -9.368 -3.882 -6.758 1.00 98.12 184 THR A C 1
ATOM 1436 O O . THR A 1 184 ? -10.170 -4.549 -7.409 1.00 98.12 184 THR A O 1
ATOM 1439 N N . GLY A 1 185 ? -8.209 -3.471 -7.271 1.00 96.69 185 GLY A N 1
ATOM 1440 C CA . GLY A 1 185 ? -7.858 -3.634 -8.674 1.00 96.69 185 GLY A CA 1
ATOM 1441 C C . GLY A 1 185 ? -6.590 -4.434 -8.917 1.00 96.69 185 GLY A C 1
ATOM 1442 O O . GLY A 1 185 ? -6.005 -5.071 -8.040 1.00 96.69 185 GLY A O 1
ATOM 1443 N N . ARG A 1 186 ? -6.146 -4.352 -10.173 1.00 95.81 186 ARG A N 1
ATOM 1444 C CA . ARG A 1 186 ? -5.003 -5.091 -10.715 1.00 95.81 186 ARG A CA 1
ATOM 1445 C C . ARG A 1 186 ? -3.731 -4.930 -9.890 1.00 95.81 186 ARG A C 1
ATOM 1447 O O . ARG A 1 186 ? -2.999 -5.902 -9.735 1.00 95.81 186 ARG A O 1
ATOM 1454 N N . ASN A 1 187 ? -3.456 -3.718 -9.414 1.00 95.88 187 ASN A N 1
ATOM 1455 C CA . ASN A 1 187 ? -2.207 -3.412 -8.719 1.00 95.88 187 ASN A CA 1
ATOM 1456 C C . ASN A 1 187 ? -2.097 -4.178 -7.397 1.00 95.88 187 ASN A C 1
ATOM 1458 O O . ASN A 1 187 ? -0.994 -4.517 -7.007 1.00 95.88 187 ASN A O 1
ATOM 1462 N N . TYR A 1 188 ? -3.228 -4.518 -6.773 1.00 97.69 188 TYR A N 1
ATOM 1463 C CA . TYR A 1 188 ? -3.305 -5.316 -5.546 1.00 97.69 188 TYR A CA 1
ATOM 1464 C C . TYR A 1 188 ? -3.598 -6.801 -5.802 1.00 97.69 188 TYR A C 1
ATOM 1466 O O . TYR A 1 188 ? -3.839 -7.556 -4.864 1.00 97.69 188 TYR A O 1
ATOM 1474 N N . GLY A 1 189 ? -3.562 -7.246 -7.060 1.00 97.12 189 GLY A N 1
ATOM 1475 C CA . GLY A 1 189 ? -3.761 -8.651 -7.409 1.00 97.12 189 GLY A CA 1
ATOM 1476 C C . GLY A 1 189 ? -5.191 -9.012 -7.818 1.00 97.12 189 GLY A C 1
ATOM 1477 O O . GLY A 1 189 ? -5.437 -10.133 -8.232 1.00 97.12 189 GLY A O 1
ATOM 1478 N N . TRP A 1 190 ? -6.146 -8.087 -7.813 1.00 97.75 190 TRP A N 1
ATOM 1479 C CA . TRP A 1 190 ? -7.536 -8.433 -8.126 1.00 97.75 190 TRP A CA 1
ATOM 1480 C C . TRP A 1 190 ? -7.823 -8.451 -9.632 1.00 97.75 190 TRP A C 1
ATOM 1482 O O . TRP A 1 190 ? -7.248 -7.689 -10.427 1.00 97.75 190 TRP A O 1
ATOM 1492 N N . LEU A 1 191 ? -8.730 -9.329 -10.052 1.00 97.38 191 LEU A N 1
ATOM 1493 C CA . LEU A 1 191 ? -9.325 -9.317 -11.387 1.00 97.38 191 LEU A CA 1
ATOM 1494 C C . LEU A 1 191 ? -10.514 -8.346 -11.478 1.00 97.38 191 LEU A C 1
ATOM 1496 O O . LEU A 1 191 ? -11.116 -8.001 -10.462 1.00 97.38 191 LEU A O 1
ATOM 1500 N N . PRO A 1 192 ? -10.916 -7.925 -12.698 1.00 95.50 192 PRO A N 1
ATOM 1501 C CA . PRO A 1 192 ? -12.014 -6.970 -12.877 1.00 95.50 192 PRO A CA 1
ATOM 1502 C C . PRO A 1 192 ? -13.354 -7.380 -12.243 1.00 95.50 192 PRO A C 1
ATOM 1504 O O . PRO A 1 192 ? -14.166 -6.520 -11.925 1.00 95.50 192 PRO A O 1
ATOM 1507 N N . ASN A 1 193 ? -13.605 -8.679 -12.070 1.00 96.88 193 ASN A N 1
ATOM 1508 C CA . ASN A 1 193 ? -14.825 -9.234 -11.478 1.00 96.88 193 ASN A CA 1
ATOM 1509 C C . ASN A 1 193 ? -14.688 -9.591 -9.985 1.00 96.88 193 ASN A C 1
ATOM 1511 O O . ASN A 1 193 ? -15.614 -10.168 -9.422 1.00 96.88 193 ASN A O 1
ATOM 1515 N N . GLU A 1 194 ? -13.568 -9.257 -9.338 1.00 97.75 194 GLU A N 1
ATOM 1516 C CA . GLU A 1 194 ? -13.275 -9.629 -7.945 1.00 97.75 194 GLU A CA 1
ATOM 1517 C C . GLU A 1 194 ? -13.393 -8.466 -6.953 1.00 97.75 194 GLU A C 1
ATOM 1519 O O . GLU A 1 194 ? -13.052 -8.614 -5.781 1.00 97.75 194 GLU A O 1
ATOM 1524 N N . GLN A 1 195 ? -13.915 -7.315 -7.380 1.00 97.94 195 GLN A N 1
ATOM 1525 C CA . GLN A 1 195 ? -14.020 -6.124 -6.533 1.00 97.94 195 GLN A CA 1
ATOM 1526 C C . GLN A 1 195 ? -14.731 -6.406 -5.196 1.00 97.94 195 GLN A C 1
ATOM 1528 O O . GLN A 1 195 ? -14.264 -5.982 -4.142 1.00 97.94 195 GLN A O 1
ATOM 1533 N N . THR A 1 196 ? -15.832 -7.163 -5.208 1.00 98.12 196 THR A N 1
ATOM 1534 C CA . THR A 1 196 ? -16.549 -7.536 -3.977 1.00 98.12 196 THR A CA 1
ATOM 1535 C C . THR A 1 196 ? -15.696 -8.404 -3.049 1.00 98.12 196 THR A C 1
ATOM 1537 O O . THR A 1 196 ? -15.737 -8.216 -1.833 1.00 98.12 196 THR A O 1
ATOM 1540 N N . SER A 1 197 ? -14.890 -9.315 -3.603 1.00 98.19 197 SER A N 1
ATOM 1541 C CA . SER A 1 197 ? -13.950 -10.135 -2.831 1.00 98.19 197 SER A CA 1
ATOM 1542 C C . SER A 1 197 ? -12.863 -9.275 -2.190 1.00 98.19 197 SER A C 1
ATOM 1544 O O . SER A 1 197 ? -12.560 -9.470 -1.015 1.00 98.19 197 SER A O 1
ATOM 1546 N N . ALA A 1 198 ? -12.335 -8.293 -2.926 1.00 98.50 198 ALA A N 1
ATOM 1547 C CA . ALA A 1 198 ? -11.348 -7.346 -2.416 1.00 98.50 198 ALA A CA 1
ATOM 1548 C C . ALA A 1 198 ? -11.893 -6.524 -1.241 1.00 98.50 198 ALA A C 1
ATOM 1550 O O . ALA A 1 198 ? -11.265 -6.449 -0.189 1.00 98.50 198 ALA A O 1
ATOM 1551 N N . ILE A 1 199 ? -13.101 -5.970 -1.388 1.00 98.19 199 ILE A N 1
ATOM 1552 C CA . ILE A 1 199 ? -13.766 -5.196 -0.329 1.00 98.19 199 ILE A CA 1
ATOM 1553 C C . ILE A 1 199 ? -14.002 -6.070 0.908 1.00 98.19 199 ILE A C 1
ATOM 1555 O O . ILE A 1 199 ? -13.644 -5.679 2.017 1.00 98.19 199 ILE A O 1
ATOM 1559 N N . SER A 1 200 ? -14.553 -7.275 0.724 1.00 98.12 200 SER A N 1
ATOM 1560 C CA . SER A 1 200 ? -14.798 -8.204 1.833 1.00 98.12 200 SER A CA 1
ATOM 1561 C C . SER A 1 200 ? -13.508 -8.593 2.558 1.00 98.12 200 SER A C 1
ATOM 1563 O O . SER A 1 200 ? -13.526 -8.772 3.778 1.00 98.12 200 SER A O 1
ATOM 1565 N N . HIS A 1 201 ? -12.409 -8.747 1.818 1.00 98.56 201 HIS A N 1
ATOM 1566 C CA . HIS A 1 201 ? -11.091 -9.057 2.360 1.00 98.56 201 HIS A CA 1
ATOM 1567 C C . HIS A 1 201 ? -10.533 -7.902 3.190 1.00 98.56 201 HIS A C 1
ATOM 1569 O O . HIS A 1 201 ? -10.214 -8.096 4.359 1.00 98.56 201 HIS A O 1
ATOM 1575 N N . ILE A 1 202 ? -10.505 -6.687 2.640 1.00 98.38 202 ILE A N 1
ATOM 1576 C CA . ILE A 1 202 ? -10.048 -5.484 3.354 1.00 98.38 202 ILE A CA 1
ATOM 1577 C C . ILE A 1 202 ? -10.847 -5.293 4.646 1.00 98.38 202 ILE A C 1
ATOM 1579 O O . ILE A 1 202 ? -10.272 -5.092 5.716 1.00 98.38 202 ILE A O 1
ATOM 1583 N N . ALA A 1 203 ? -12.171 -5.436 4.575 1.00 98.06 203 ALA A N 1
ATOM 1584 C CA . ALA A 1 203 ? -13.027 -5.323 5.745 1.00 98.06 203 ALA A CA 1
ATOM 1585 C C . ALA A 1 203 ? -12.733 -6.417 6.790 1.00 98.06 203 ALA A C 1
ATOM 1587 O O . ALA A 1 203 ? -12.765 -6.145 7.989 1.00 98.06 203 ALA A O 1
ATOM 1588 N N . LYS A 1 204 ? -12.385 -7.643 6.364 1.00 98.25 204 LYS A N 1
ATOM 1589 C CA . LYS A 1 204 ? -11.925 -8.709 7.271 1.00 98.25 204 LYS A CA 1
ATOM 1590 C C . LYS A 1 204 ? -10.655 -8.288 8.010 1.00 98.25 204 LYS A C 1
ATOM 1592 O O . LYS A 1 204 ? -10.650 -8.344 9.236 1.00 98.25 204 LYS A O 1
ATOM 1597 N N . ILE A 1 205 ? -9.639 -7.801 7.293 1.00 98.38 205 ILE A N 1
ATOM 1598 C CA . ILE A 1 205 ? -8.391 -7.315 7.903 1.00 98.38 205 ILE A CA 1
ATOM 1599 C C . ILE A 1 205 ? -8.680 -6.209 8.920 1.00 98.38 205 ILE A C 1
ATOM 1601 O O . ILE A 1 205 ? -8.240 -6.296 10.059 1.00 98.38 205 ILE A O 1
ATOM 1605 N N . ILE A 1 206 ? -9.482 -5.206 8.554 1.00 98.00 206 ILE A N 1
ATOM 1606 C CA . ILE A 1 206 ? -9.834 -4.094 9.451 1.00 98.00 206 ILE A CA 1
ATOM 1607 C C . ILE A 1 206 ? -10.534 -4.591 10.728 1.00 98.00 206 ILE A C 1
ATOM 1609 O O . ILE A 1 206 ? -10.282 -4.081 11.821 1.00 98.00 206 ILE A O 1
ATOM 1613 N N . ARG A 1 207 ? -11.424 -5.583 10.607 1.00 97.94 207 ARG A N 1
ATOM 1614 C CA . ARG A 1 207 ? -12.182 -6.132 11.739 1.00 97.94 207 ARG A CA 1
ATOM 1615 C C . ARG A 1 207 ? -11.343 -7.016 12.661 1.00 97.94 207 ARG A C 1
ATOM 1617 O O . ARG A 1 207 ? -11.653 -7.049 13.856 1.00 97.94 207 ARG A O 1
ATOM 1624 N N . GLU A 1 208 ? -10.386 -7.760 12.117 1.00 98.06 208 GLU A N 1
ATOM 1625 C CA . GLU A 1 208 ? -9.663 -8.844 12.804 1.00 98.06 208 GLU A CA 1
ATOM 1626 C C . GLU A 1 208 ? -8.208 -8.495 13.154 1.00 98.06 208 GLU A C 1
ATOM 1628 O O . GLU A 1 208 ? -7.562 -9.238 13.895 1.00 98.06 208 GLU A O 1
ATOM 1633 N N . ASP A 1 209 ? -7.697 -7.359 12.675 1.00 98.25 209 ASP A N 1
ATOM 1634 C CA . ASP A 1 209 ? -6.418 -6.810 13.115 1.00 98.25 209 ASP A CA 1
ATOM 1635 C C . ASP A 1 209 ? -6.407 -6.620 14.637 1.00 98.25 209 ASP A C 1
ATOM 1637 O O . ASP A 1 209 ? -7.297 -5.998 15.217 1.00 98.25 209 ASP A O 1
ATOM 1641 N N . SER A 1 210 ? -5.380 -7.156 15.286 1.00 97.88 210 SER A N 1
ATOM 1642 C CA . SER A 1 210 ? -5.184 -7.070 16.736 1.00 97.88 210 SER A CA 1
ATOM 1643 C C . SER A 1 210 ? -4.322 -5.880 17.156 1.00 97.88 210 SER A C 1
ATOM 1645 O O . SER A 1 210 ? -4.270 -5.558 18.341 1.00 97.88 210 SER A O 1
ATOM 1647 N N . GLY A 1 211 ? -3.638 -5.235 16.205 1.00 97.44 211 GLY A N 1
ATOM 1648 C CA . GLY A 1 211 ? -2.624 -4.220 16.486 1.00 97.44 211 GLY A CA 1
ATOM 1649 C C . GLY A 1 211 ? -1.265 -4.788 16.917 1.00 97.44 211 GLY A C 1
ATOM 1650 O O . GLY A 1 211 ? -0.352 -4.015 17.185 1.00 97.44 211 GLY A O 1
ATOM 1651 N N . ALA A 1 212 ? -1.091 -6.114 16.973 1.00 96.81 212 ALA A N 1
ATOM 1652 C CA . ALA A 1 212 ? 0.148 -6.747 17.442 1.00 96.81 212 ALA A CA 1
ATOM 1653 C C . ALA A 1 212 ? 1.267 -6.850 16.386 1.00 96.81 212 ALA A C 1
ATOM 1655 O O . ALA A 1 212 ? 2.405 -7.130 16.751 1.00 96.81 212 ALA A O 1
ATOM 1656 N N . GLY A 1 213 ? 0.959 -6.656 15.098 1.00 95.06 213 GLY A N 1
ATOM 1657 C CA . GLY A 1 213 ? 1.949 -6.742 14.018 1.00 95.06 213 GLY A CA 1
ATOM 1658 C C . GLY A 1 213 ? 2.932 -5.568 14.012 1.00 95.06 213 GLY A C 1
ATOM 1659 O O . GLY A 1 213 ? 2.580 -4.474 14.451 1.00 95.06 213 GLY A O 1
ATOM 1660 N N . ASP A 1 214 ? 4.132 -5.780 13.466 1.00 95.25 214 ASP A N 1
ATOM 1661 C CA . ASP A 1 214 ? 5.238 -4.804 13.475 1.00 95.25 214 ASP A CA 1
ATOM 1662 C C . ASP A 1 214 ? 4.813 -3.418 12.964 1.00 95.25 214 ASP A C 1
ATOM 1664 O O . ASP A 1 214 ? 4.988 -2.422 13.665 1.00 95.25 214 ASP A O 1
ATOM 1668 N N . LEU A 1 215 ? 4.130 -3.364 11.811 1.00 96.56 215 LEU A N 1
ATOM 1669 C CA . LEU A 1 215 ? 3.606 -2.107 11.270 1.00 96.56 215 LEU A CA 1
ATOM 1670 C C . LEU A 1 215 ? 2.616 -1.441 12.231 1.00 96.56 215 LEU A C 1
ATOM 1672 O O . LEU A 1 215 ? 2.629 -0.234 12.379 1.00 96.56 215 LEU A O 1
ATOM 1676 N N . ALA A 1 216 ? 1.750 -2.184 12.918 1.00 97.12 216 ALA A N 1
ATOM 1677 C CA . ALA A 1 216 ? 0.836 -1.566 13.875 1.00 97.12 216 ALA A CA 1
ATOM 1678 C C . ALA A 1 216 ? 1.581 -1.008 15.099 1.00 97.12 216 ALA A C 1
ATOM 1680 O O . ALA A 1 216 ? 1.183 0.031 15.623 1.00 97.12 216 ALA A O 1
ATOM 1681 N N . GLN A 1 217 ? 2.663 -1.657 15.541 1.00 97.19 217 GLN A N 1
ATOM 1682 C CA . GLN A 1 217 ? 3.476 -1.207 16.677 1.00 97.19 217 GLN A CA 1
ATOM 1683 C C . GLN A 1 217 ? 4.185 0.126 16.405 1.00 97.19 217 GLN A C 1
ATOM 1685 O O . GLN A 1 217 ? 4.286 0.947 17.315 1.00 97.19 217 GLN A O 1
ATOM 1690 N N . GLU A 1 218 ? 4.590 0.384 15.160 1.00 95.25 218 GLU A N 1
ATOM 1691 C CA . GLU A 1 218 ? 5.114 1.692 14.734 1.00 95.25 218 GLU A CA 1
ATOM 1692 C C . GLU A 1 218 ? 4.067 2.817 14.860 1.00 95.25 218 GLU A C 1
ATOM 1694 O O . GLU A 1 218 ? 4.418 3.977 15.057 1.00 95.25 218 GLU A O 1
ATOM 1699 N N . PHE A 1 219 ? 2.778 2.464 14.850 1.00 95.38 219 PHE A N 1
ATOM 1700 C CA . PHE A 1 219 ? 1.637 3.382 14.940 1.00 95.38 219 PHE A CA 1
ATOM 1701 C C . PHE A 1 219 ? 0.826 3.156 16.229 1.00 95.38 219 PHE A C 1
ATOM 1703 O O . PHE A 1 219 ? -0.406 3.074 16.228 1.00 95.38 219 PHE A O 1
ATOM 1710 N N . GLY A 1 220 ? 1.533 2.999 17.352 1.00 94.06 220 GLY A N 1
ATOM 1711 C CA . GLY A 1 220 ? 0.941 2.945 18.693 1.00 94.06 220 GLY A CA 1
ATOM 1712 C C . GLY A 1 220 ? 0.319 1.601 19.089 1.00 94.06 220 GLY A C 1
ATOM 1713 O O . GLY A 1 220 ? -0.347 1.521 20.119 1.00 94.06 220 GLY A O 1
ATOM 1714 N N . GLY A 1 221 ? 0.509 0.544 18.296 1.00 96.88 221 GLY A N 1
ATOM 1715 C CA . GLY A 1 221 ? -0.004 -0.800 18.586 1.00 96.88 221 GLY A CA 1
ATOM 1716 C C . GLY A 1 221 ? -1.531 -0.906 18.539 1.00 96.88 221 GLY A C 1
ATOM 1717 O O . GLY A 1 221 ? -2.112 -1.814 19.133 1.00 96.88 221 GLY A O 1
ATOM 1718 N N . LEU A 1 222 ? -2.197 0.036 17.867 1.00 97.25 222 LEU A N 1
ATOM 1719 C CA . LEU A 1 222 ? -3.653 0.081 17.774 1.00 97.25 222 LEU A CA 1
ATOM 1720 C C . LEU A 1 222 ? -4.154 -0.887 16.700 1.00 97.25 222 LEU A C 1
ATOM 1722 O O . LEU A 1 222 ? -3.640 -0.909 15.580 1.00 97.25 222 LEU A O 1
ATOM 1726 N N . SER A 1 223 ? -5.217 -1.634 16.993 1.00 97.56 223 SER A N 1
ATOM 1727 C CA . SER A 1 223 ? -5.957 -2.324 15.931 1.00 97.56 223 SER A CA 1
ATOM 1728 C C . SER A 1 223 ? -6.646 -1.322 15.005 1.00 97.56 223 SER A C 1
ATOM 1730 O O . SER A 1 223 ? -7.082 -0.259 15.457 1.00 97.56 223 SER A O 1
ATOM 1732 N N . TYR A 1 224 ? -6.850 -1.676 13.735 1.00 97.75 224 TYR A N 1
ATOM 1733 C CA . TYR A 1 224 ? -7.675 -0.863 12.833 1.00 97.75 224 TYR A CA 1
ATOM 1734 C C . TYR A 1 224 ? -9.094 -0.642 13.357 1.00 97.75 224 TYR A C 1
ATOM 1736 O O . TYR A 1 224 ? -9.663 0.431 13.163 1.00 97.75 224 TYR A O 1
ATOM 1744 N N . ARG A 1 225 ? -9.660 -1.620 14.072 1.00 96.88 225 ARG A N 1
ATOM 1745 C CA . ARG A 1 225 ? -10.958 -1.468 14.732 1.00 96.88 225 ARG A CA 1
ATOM 1746 C C . ARG A 1 225 ? -10.958 -0.314 15.728 1.00 96.88 225 ARG A C 1
ATOM 1748 O O . ARG A 1 225 ? -11.852 0.528 15.671 1.00 96.88 225 ARG A O 1
ATOM 1755 N N . VAL A 1 226 ? -9.984 -0.286 16.636 1.00 97.00 226 VAL A N 1
ATOM 1756 C CA . VAL A 1 226 ? -9.847 0.789 17.629 1.00 97.00 226 VAL A CA 1
ATOM 1757 C C . VAL A 1 226 ? -9.600 2.119 16.920 1.00 97.00 226 VAL A C 1
ATOM 1759 O O . VAL A 1 226 ? -10.317 3.088 17.171 1.00 97.00 226 VAL A O 1
ATOM 1762 N N . LEU A 1 227 ? -8.663 2.127 15.970 1.00 96.62 227 LEU A N 1
ATOM 1763 C CA . LEU A 1 227 ? -8.257 3.316 15.234 1.00 96.62 227 LEU A CA 1
ATOM 1764 C C . LEU A 1 227 ? -9.421 3.976 14.481 1.00 96.62 227 LEU A C 1
ATOM 1766 O O . LEU A 1 227 ? -9.691 5.158 14.680 1.00 96.62 227 LEU A O 1
ATOM 1770 N N . PHE A 1 228 ? -10.145 3.217 13.652 1.00 96.88 228 PHE A N 1
ATOM 1771 C CA . PHE A 1 228 ? -11.221 3.763 12.823 1.00 96.88 228 PHE A CA 1
ATOM 1772 C C . PHE A 1 228 ? -12.519 4.015 13.579 1.00 96.88 228 PHE A C 1
ATOM 1774 O O . PHE A 1 228 ? -13.312 4.844 13.142 1.00 96.88 228 PHE A O 1
ATOM 1781 N N . THR A 1 229 ? -12.742 3.361 14.720 1.00 96.38 229 THR A N 1
ATOM 1782 C CA . THR A 1 229 ? -13.860 3.754 15.589 1.00 96.38 229 THR A CA 1
ATOM 1783 C C . THR A 1 229 ? -13.566 5.115 16.227 1.00 96.38 229 THR A C 1
ATOM 1785 O O . THR A 1 229 ? -14.460 5.947 16.334 1.00 96.38 229 THR A O 1
ATOM 1788 N N . GLY A 1 230 ? -12.312 5.376 16.623 1.00 96.00 230 GLY A N 1
ATOM 1789 C CA . GLY A 1 230 ? -11.861 6.698 17.074 1.00 96.00 230 GLY A CA 1
ATOM 1790 C C . GLY A 1 230 ? -12.480 7.183 18.391 1.00 96.00 230 GLY A C 1
ATOM 1791 O O . GLY A 1 230 ? -12.458 8.378 18.673 1.00 96.00 230 GLY A O 1
ATOM 1792 N N . THR A 1 231 ? -13.073 6.289 19.185 1.00 95.69 231 THR A N 1
ATOM 1793 C CA . THR A 1 231 ? -13.725 6.626 20.466 1.00 95.69 231 THR A CA 1
ATOM 1794 C C . THR A 1 231 ? -13.010 6.054 21.685 1.00 95.69 231 THR A C 1
ATOM 1796 O O . THR A 1 231 ? -13.428 6.318 22.811 1.00 95.69 231 THR A O 1
ATOM 1799 N N . ASP A 1 232 ? -11.987 5.223 21.485 1.00 95.62 232 ASP A N 1
ATOM 1800 C CA . ASP A 1 232 ? -11.260 4.604 22.588 1.00 95.62 232 ASP A CA 1
ATOM 1801 C C . ASP A 1 232 ? -10.328 5.641 23.246 1.00 95.62 232 ASP A C 1
ATOM 1803 O O . ASP A 1 232 ? -9.513 6.256 22.554 1.00 95.62 232 ASP A O 1
ATOM 1807 N N . PRO A 1 233 ? -10.427 5.866 24.569 1.00 95.38 233 PRO A N 1
ATOM 1808 C CA . PRO A 1 233 ? -9.626 6.872 25.265 1.00 95.38 233 PRO A CA 1
ATOM 1809 C C . PRO A 1 233 ? -8.131 6.532 25.343 1.00 95.38 233 PRO A C 1
ATOM 1811 O O . PRO A 1 233 ? -7.351 7.375 25.777 1.00 95.38 233 PRO A O 1
ATOM 1814 N N . SER A 1 234 ? -7.728 5.310 24.979 1.00 94.12 234 SER A N 1
ATOM 1815 C CA . SER A 1 234 ? -6.320 4.910 24.908 1.00 94.12 234 SER A CA 1
ATOM 1816 C C . SER A 1 234 ? -5.625 5.346 23.617 1.00 94.12 234 SER A C 1
ATOM 1818 O O . SER A 1 234 ? -4.403 5.239 23.541 1.00 94.12 234 SER A O 1
ATOM 1820 N N . ILE A 1 235 ? -6.371 5.850 22.624 1.00 96.94 235 ILE A N 1
ATOM 1821 C CA . ILE A 1 235 ? -5.804 6.323 21.358 1.00 96.94 235 ILE A CA 1
ATOM 1822 C C . ILE A 1 235 ? -4.961 7.580 21.627 1.00 96.94 235 ILE A C 1
ATOM 1824 O O . ILE A 1 235 ? -5.507 8.581 22.103 1.00 96.94 235 ILE A O 1
ATOM 1828 N N . PRO A 1 236 ? -3.651 7.565 21.316 1.00 95.75 236 PRO A N 1
ATOM 1829 C CA . PRO A 1 236 ? -2.813 8.755 21.393 1.00 95.75 236 PRO A CA 1
ATOM 1830 C C . PRO A 1 236 ? -3.335 9.874 20.487 1.00 95.75 236 PRO A C 1
ATOM 1832 O O . PRO A 1 236 ? -3.941 9.619 19.444 1.00 95.75 236 PRO A O 1
ATOM 1835 N N . GLN A 1 237 ? -3.108 11.128 20.876 1.00 95.19 237 GLN A N 1
ATOM 1836 C CA . GLN A 1 237 ? -3.688 12.282 20.183 1.00 95.19 237 GLN A CA 1
ATOM 1837 C C . GLN A 1 237 ? -3.226 12.377 18.722 1.00 95.19 237 GLN A C 1
ATOM 1839 O O . GLN A 1 237 ? -4.004 12.792 17.866 1.00 95.19 237 GLN A O 1
ATOM 1844 N N . GLU A 1 238 ? -1.997 11.949 18.445 1.00 95.12 238 GLU A N 1
ATOM 1845 C CA . GLU A 1 238 ? -1.379 11.853 17.124 1.00 95.12 238 GLU A CA 1
ATOM 1846 C C . GLU A 1 238 ? -2.036 10.809 16.205 1.00 95.12 238 GLU A C 1
ATOM 1848 O O . GLU A 1 238 ? -1.871 10.878 14.995 1.00 95.12 238 GLU A O 1
ATOM 1853 N N . PHE A 1 239 ? -2.825 9.873 16.746 1.00 96.62 239 PHE A N 1
ATOM 1854 C CA . PHE A 1 239 ? -3.544 8.857 15.966 1.00 96.62 239 PHE A CA 1
ATOM 1855 C C . PHE A 1 239 ? -5.069 9.002 16.045 1.00 96.62 239 PHE A C 1
ATOM 1857 O O . PHE A 1 239 ? -5.793 8.270 15.367 1.00 96.62 239 PHE A O 1
ATOM 1864 N N . LEU A 1 240 ? -5.585 9.949 16.833 1.00 96.88 240 LEU A N 1
ATOM 1865 C CA . LEU A 1 240 ? -7.019 10.163 17.000 1.00 96.88 240 LEU A CA 1
ATOM 1866 C C . LEU A 1 240 ? 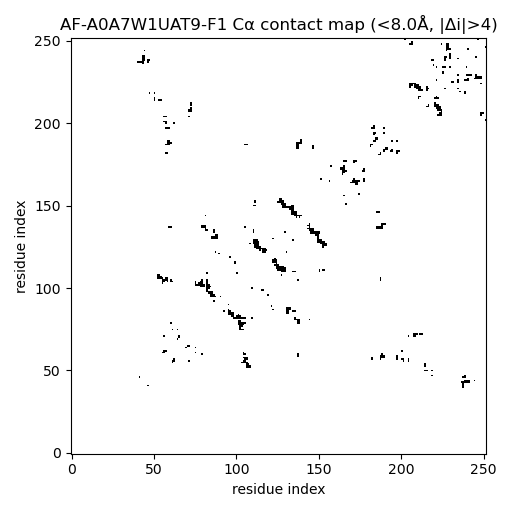-7.631 10.851 15.774 1.00 96.88 240 LEU A C 1
ATOM 1868 O O . LEU A 1 240 ? -7.622 12.076 15.657 1.00 96.88 240 LEU A O 1
ATOM 1872 N N . ILE A 1 241 ? -8.224 10.061 14.880 1.00 96.56 241 ILE A N 1
ATOM 1873 C CA . ILE A 1 241 ? -8.844 10.594 13.665 1.00 96.56 241 ILE A CA 1
ATOM 1874 C C . ILE A 1 241 ? -10.072 11.491 13.953 1.00 96.56 241 ILE A C 1
ATOM 1876 O O . ILE A 1 241 ? -10.869 11.210 14.870 1.00 96.56 241 ILE A O 1
ATOM 1880 N N . PRO A 1 242 ? -10.278 12.544 13.137 1.00 96.81 242 PRO A N 1
ATOM 1881 C CA . PRO A 1 242 ? -11.486 13.365 13.155 1.00 96.81 242 PRO A CA 1
ATOM 1882 C C . PRO A 1 242 ? -12.777 12.555 12.982 1.00 96.81 242 PRO A C 1
ATOM 1884 O O . PRO A 1 242 ? -12.802 11.535 12.293 1.00 96.81 242 PRO A O 1
ATOM 1887 N N . GLU A 1 243 ? -13.883 13.040 13.557 1.00 96.44 243 GLU A N 1
ATOM 1888 C CA . GLU A 1 243 ? -15.186 12.352 13.527 1.00 96.44 243 GLU A CA 1
ATOM 1889 C C . GLU A 1 243 ? -15.665 11.998 12.115 1.00 96.44 243 GLU A C 1
ATOM 1891 O O . GLU A 1 243 ? -16.241 10.934 11.911 1.00 96.44 243 GLU A O 1
ATOM 1896 N N . ASN A 1 244 ? -15.379 12.845 11.124 1.00 95.75 244 ASN A N 1
ATOM 1897 C CA . ASN A 1 244 ? -15.784 12.627 9.735 1.00 95.75 244 ASN A CA 1
ATOM 1898 C C . ASN A 1 244 ? -15.038 11.478 9.030 1.00 95.75 244 ASN A C 1
ATOM 1900 O O . ASN A 1 244 ? -15.437 11.106 7.929 1.00 95.75 244 ASN A O 1
ATOM 1904 N N . PHE A 1 245 ? -13.967 10.945 9.624 1.00 95.38 245 PHE A N 1
ATOM 1905 C CA . PHE A 1 245 ? -13.235 9.779 9.117 1.00 95.38 245 PHE A CA 1
ATOM 1906 C C . PHE A 1 245 ? -13.508 8.505 9.922 1.00 95.38 245 PHE A C 1
ATOM 1908 O O . PHE A 1 245 ? -13.009 7.439 9.563 1.00 95.38 245 PHE A O 1
ATOM 1915 N N . ARG A 1 246 ? -14.292 8.593 11.003 1.00 95.81 246 ARG A N 1
ATOM 1916 C CA . ARG A 1 246 ? -14.629 7.433 11.830 1.00 95.81 246 ARG A CA 1
ATOM 1917 C C . ARG A 1 246 ? -15.634 6.534 11.123 1.00 95.81 246 ARG A C 1
ATOM 1919 O O . ARG A 1 246 ? -16.499 7.000 10.383 1.00 95.81 246 ARG A O 1
ATOM 1926 N N . VAL A 1 247 ? -15.529 5.235 11.378 1.00 94.25 247 VAL A N 1
ATOM 1927 C CA . VAL A 1 247 ? -16.360 4.207 10.751 1.00 94.25 247 VAL A CA 1
ATOM 1928 C C . VAL A 1 247 ? -16.868 3.235 11.808 1.00 94.25 247 VAL A C 1
ATOM 1930 O O . VAL A 1 247 ? -16.127 2.804 12.689 1.00 94.25 247 VAL A O 1
ATOM 1933 N N . GLU A 1 248 ? -18.129 2.824 11.679 1.00 93.06 248 GLU A N 1
ATOM 1934 C CA . GLU A 1 248 ? -18.695 1.708 12.437 1.00 93.06 248 GLU A CA 1
ATOM 1935 C C . GLU A 1 248 ? -18.121 0.380 11.921 1.00 93.06 248 GLU A C 1
ATOM 1937 O O . GLU A 1 248 ? -18.731 -0.313 11.109 1.00 93.06 248 GLU A O 1
ATOM 1942 N N . VAL A 1 249 ? -16.928 0.006 12.393 1.00 93.00 249 VAL A N 1
ATOM 1943 C CA . VAL A 1 249 ? -16.158 -1.153 11.891 1.00 93.00 249 VAL A CA 1
ATOM 1944 C C . VAL A 1 249 ? -16.922 -2.482 11.984 1.00 93.00 249 VAL A C 1
ATOM 1946 O O . VAL A 1 249 ? -16.656 -3.413 11.230 1.00 93.00 249 VAL A O 1
ATOM 1949 N N . SER A 1 250 ? -17.902 -2.596 12.885 1.00 89.06 250 SER A N 1
ATOM 1950 C CA . SER A 1 250 ? -18.758 -3.790 12.974 1.00 89.06 250 SER A CA 1
ATOM 1951 C C . SER A 1 250 ? -19.723 -3.964 11.792 1.00 89.06 250 SER A C 1
ATOM 1953 O O . SER A 1 250 ? -20.225 -5.068 11.595 1.00 89.06 250 SER A O 1
ATOM 1955 N N . GLN A 1 251 ? -19.985 -2.889 11.042 1.00 83.81 251 GLN A N 1
ATOM 1956 C CA . GLN A 1 251 ? -20.892 -2.835 9.890 1.00 83.81 251 GLN A CA 1
ATOM 1957 C C . GLN A 1 251 ? -20.154 -2.696 8.549 1.00 83.81 251 GLN A C 1
ATOM 195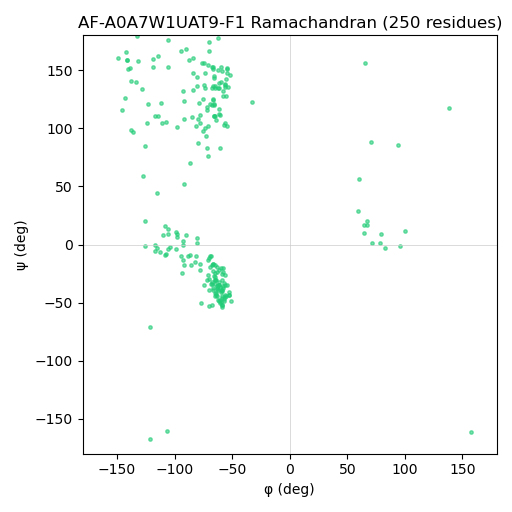9 O O . GLN A 1 251 ? -20.797 -2.766 7.501 1.00 83.81 251 GLN A O 1
ATOM 1964 N N . ALA A 1 252 ? -18.839 -2.454 8.587 1.00 64.88 252 ALA A N 1
ATOM 1965 C CA . ALA A 1 252 ? -17.957 -2.513 7.422 1.00 64.88 252 ALA A CA 1
ATOM 1966 C C . ALA A 1 252 ? -17.837 -3.949 6.908 1.00 64.88 252 ALA A C 1
ATOM 1968 O O . ALA A 1 252 ? -18.000 -4.872 7.741 1.00 64.88 252 ALA A O 1
#

Radius of gyration: 22.31 Å; Cα contacts (8 Å, |Δi|>4): 359; chains: 1; bounding box: 60×68×44 Å